Protein AF-A0AAE9A5G8-F1 (afdb_monomer_lite)

Foldseek 3Di:
DPDPPDQLLVPDPPDDDSDDPCDDPPPDHDPDPSVVVNVCVVVPDDPVPD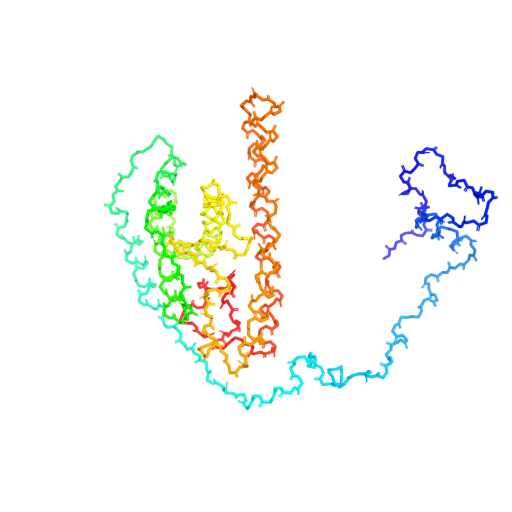DPPPPPPPQPDVCSVVVHPPVCPPDPPVDPLDFQEDECVVLVVVLLVCLVVFAPDQDDDPDLVVLLVVLCVVQAADPVLAAEAQEDEDVNVVVLVSVLLVSVSNRCSSRVVLNVDDPVVNVLVSLVCSQLVQLVSQVVNQLVVCVVPVPDDLPWIDGPSYTYDPVRYDYDCPNWAPDPPVVLVVLLVVLCVLVSPDPQDPVVCCCAVPPDPDDDDVVVVVSVVVVVVSSVVSLVVSVVSLVVLVVVVGTRHHYPCLSSCCSPNNNNPDDD

Organism: Caenorhabditis briggsae (NCBI:txid6238)

pLDDT: mean 70.97, std 14.89, range [33.16, 95.31]

Structure (mmCIF, N/CA/C/O backbone):
data_AF-A0AAE9A5G8-F1
#
_entry.id   AF-A0AAE9A5G8-F1
#
loop_
_atom_site.group_PDB
_atom_site.id
_atom_site.type_symbol
_atom_site.label_atom_id
_atom_site.label_alt_id
_atom_site.label_comp_id
_atom_site.label_asym_id
_atom_site.label_entity_id
_atom_site.label_seq_id
_atom_site.pdbx_PDB_ins_code
_atom_site.Cartn_x
_atom_site.Cartn_y
_atom_site.Cartn_z
_atom_site.occupancy
_atom_site.B_iso_or_equiv
_atom_site.auth_seq_id
_atom_site.auth_comp_id
_atom_site.auth_asym_id
_atom_site.auth_atom_id
_atom_site.pdbx_PDB_model_num
ATOM 1 N N . MET A 1 1 ? -29.739 -6.652 -29.031 1.00 33.97 1 MET A N 1
ATOM 2 C CA . MET A 1 1 ? -31.094 -6.533 -29.603 1.00 33.97 1 MET A CA 1
ATOM 3 C C . MET A 1 1 ? -31.704 -5.286 -28.997 1.00 33.97 1 MET A C 1
ATOM 5 O O . MET A 1 1 ? -31.879 -5.263 -27.792 1.00 33.97 1 MET A O 1
ATOM 9 N N . VAL A 1 2 ? -31.869 -4.226 -29.788 1.00 35.09 2 VAL A N 1
ATOM 10 C CA . VAL A 1 2 ? -32.644 -3.039 -29.394 1.00 35.09 2 VAL A CA 1
ATOM 11 C C . VAL A 1 2 ? -33.977 -3.192 -30.111 1.00 35.09 2 VAL A C 1
ATOM 13 O O . VAL A 1 2 ? -33.982 -3.403 -31.328 1.00 35.09 2 VAL A O 1
ATOM 16 N N . ASP A 1 3 ? -35.070 -3.201 -29.356 1.00 37.16 3 ASP A N 1
ATOM 17 C CA . ASP A 1 3 ? -36.415 -3.400 -29.885 1.00 37.16 3 ASP A CA 1
ATOM 18 C C . ASP A 1 3 ? -36.727 -2.379 -30.979 1.00 37.16 3 ASP A C 1
ATOM 20 O O . ASP A 1 3 ? -36.525 -1.175 -30.833 1.00 37.16 3 ASP A O 1
ATOM 24 N N . SER A 1 4 ? -37.217 -2.872 -32.114 1.00 47.31 4 SER A N 1
ATOM 25 C CA . SER A 1 4 ? -37.392 -2.095 -33.350 1.00 47.31 4 SER A CA 1
ATOM 26 C C . SER A 1 4 ? -38.569 -1.107 -33.314 1.00 47.31 4 SER A C 1
ATOM 28 O O . SER A 1 4 ? -38.918 -0.562 -34.355 1.00 47.31 4 SER A O 1
ATOM 30 N N . ASN A 1 5 ? -39.167 -0.868 -32.143 1.00 51.31 5 ASN A N 1
ATOM 31 C CA . ASN A 1 5 ? -40.391 -0.077 -31.980 1.00 51.31 5 ASN A CA 1
ATOM 32 C C . ASN A 1 5 ? -40.279 1.084 -30.976 1.00 51.31 5 ASN A C 1
ATOM 34 O O . ASN A 1 5 ? -41.292 1.702 -30.658 1.00 51.31 5 ASN A O 1
ATOM 38 N N . GLN A 1 6 ? -39.082 1.428 -30.495 1.00 57.41 6 GLN A N 1
ATOM 39 C CA . GLN A 1 6 ? -38.890 2.631 -29.678 1.00 57.41 6 GLN A CA 1
ATOM 40 C C . GLN A 1 6 ? -38.379 3.795 -30.527 1.00 57.41 6 GLN A C 1
ATOM 42 O O . GLN A 1 6 ? -37.370 3.682 -31.221 1.00 57.41 6 GLN A O 1
ATOM 47 N N . ASN A 1 7 ? -39.106 4.915 -30.485 1.00 60.00 7 ASN A N 1
ATOM 48 C CA . ASN A 1 7 ? -38.705 6.169 -31.111 1.00 60.00 7 ASN A CA 1
ATOM 49 C C . ASN A 1 7 ? -37.504 6.748 -30.338 1.00 60.00 7 ASN A C 1
ATOM 51 O O . ASN A 1 7 ? -37.720 7.271 -29.251 1.00 60.00 7 ASN A O 1
ATOM 55 N N . PRO A 1 8 ? -36.266 6.727 -30.873 1.00 57.62 8 PRO A N 1
ATOM 56 C CA . PRO A 1 8 ? -35.083 7.188 -30.146 1.00 57.62 8 PRO A CA 1
ATOM 57 C C . PRO A 1 8 ? -35.158 8.673 -29.784 1.00 57.62 8 PRO A C 1
ATOM 59 O O . PRO A 1 8 ? -34.458 9.120 -28.888 1.00 57.62 8 PRO A O 1
ATOM 62 N N . ALA A 1 9 ? -36.003 9.452 -30.471 1.00 57.09 9 ALA A N 1
ATOM 63 C CA . ALA A 1 9 ? -36.202 10.868 -30.184 1.00 57.09 9 ALA A CA 1
ATOM 64 C C . ALA A 1 9 ? -36.866 11.138 -28.818 1.00 57.09 9 ALA A C 1
ATOM 66 O O . ALA A 1 9 ? -36.885 12.291 -28.399 1.00 57.09 9 ALA A O 1
ATOM 67 N N . SER A 1 10 ? -37.380 10.113 -28.119 1.00 57.94 10 SER A N 1
ATOM 68 C CA . SER A 1 10 ? -37.927 10.250 -26.761 1.00 57.94 10 SER A CA 1
ATOM 69 C C . SER A 1 10 ? -36.882 10.625 -25.708 1.00 57.94 10 SER A C 1
ATOM 71 O O . SER A 1 10 ? -37.248 11.186 -24.683 1.00 57.94 10 SER A O 1
ATOM 73 N N . ASP A 1 11 ? -35.600 10.349 -25.962 1.00 57.81 11 ASP A N 1
ATOM 74 C CA . ASP A 1 11 ? -34.495 10.611 -25.025 1.00 57.81 11 ASP A CA 1
ATOM 75 C C . ASP A 1 11 ? -33.850 11.997 -25.245 1.00 57.81 11 ASP A C 1
ATOM 77 O O . ASP A 1 11 ? -32.705 12.243 -24.863 1.00 57.81 11 ASP A O 1
ATOM 81 N N . CYS A 1 12 ? -34.547 12.908 -25.931 1.00 59.12 12 CYS A N 1
ATOM 82 C CA . CYS A 1 12 ? -34.104 14.285 -26.136 1.00 59.12 12 CYS A CA 1
ATOM 83 C C . CYS A 1 12 ? -34.506 15.145 -24.923 1.00 59.12 12 CYS A C 1
ATOM 85 O O . CYS A 1 12 ? -35.691 15.306 -24.656 1.00 59.12 12 CYS A O 1
ATOM 87 N N . GLU A 1 13 ? -33.531 15.709 -24.201 1.00 56.31 13 GLU A N 1
ATOM 88 C CA . GLU A 1 13 ? -33.762 16.473 -22.955 1.00 56.31 13 GLU A CA 1
ATOM 89 C C . GLU A 1 13 ? -34.396 17.868 -23.157 1.00 56.31 13 GLU A C 1
ATOM 91 O O . GLU A 1 13 ? -34.795 18.508 -22.184 1.00 56.31 13 GLU A O 1
ATOM 96 N N . ASP A 1 14 ? -34.551 18.339 -24.398 1.00 55.56 14 ASP A N 1
ATOM 97 C CA . ASP A 1 14 ? -35.236 19.602 -24.691 1.00 55.56 14 ASP A CA 1
ATOM 98 C C . ASP A 1 14 ? -36.769 19.413 -24.702 1.00 55.56 14 ASP A C 1
ATOM 100 O O . ASP A 1 14 ? -37.362 19.061 -25.717 1.00 55.56 14 ASP A O 1
ATOM 104 N N . ASN A 1 15 ? -37.374 19.636 -23.528 1.00 45.56 15 ASN A N 1
ATOM 105 C CA . ASN A 1 15 ? -38.770 19.999 -23.227 1.00 45.56 15 ASN A CA 1
ATOM 106 C C . ASN A 1 15 ? -39.872 19.611 -24.238 1.00 45.56 15 ASN A C 1
ATOM 108 O O . ASN A 1 15 ? -40.094 20.332 -25.202 1.00 45.56 15 ASN A O 1
ATOM 112 N N . ASN A 1 16 ? -40.669 18.591 -23.886 1.00 46.25 16 ASN A N 1
ATOM 113 C CA . ASN A 1 16 ? -42.116 18.413 -24.145 1.00 46.25 16 ASN A CA 1
ATOM 114 C C . ASN A 1 16 ? -42.722 18.626 -25.549 1.00 46.25 16 ASN A C 1
ATOM 116 O O . ASN A 1 16 ? -43.922 18.417 -25.700 1.00 46.25 16 ASN A O 1
ATOM 120 N N . ASP A 1 17 ? -41.930 18.908 -26.574 1.00 45.50 17 ASP A N 1
ATOM 121 C CA . ASP A 1 17 ? -42.340 18.884 -27.970 1.00 45.50 17 ASP A CA 1
ATOM 122 C C . ASP A 1 17 ? -41.471 17.858 -28.694 1.00 45.50 17 ASP A C 1
ATOM 124 O O . ASP A 1 17 ? -40.248 17.959 -28.749 1.00 45.50 17 ASP A O 1
ATOM 128 N N . THR A 1 18 ? -42.097 16.846 -29.292 1.00 47.72 18 THR A N 1
ATOM 129 C CA . THR A 1 18 ? -41.451 15.773 -30.075 1.00 47.72 18 THR A CA 1
ATOM 130 C C . THR A 1 18 ? -40.778 16.257 -31.375 1.00 47.72 18 THR A C 1
ATOM 132 O O . THR A 1 18 ? -40.639 15.502 -32.338 1.00 47.72 18 THR A O 1
ATOM 135 N N . SER A 1 19 ? -40.357 17.519 -31.440 1.00 52.59 19 SER A N 1
ATOM 136 C CA . SER A 1 19 ? -39.776 18.169 -32.608 1.00 52.59 19 SER A CA 1
ATOM 137 C C . SER A 1 19 ? -38.629 19.105 -32.209 1.00 52.59 19 SER A C 1
ATOM 139 O O . SER A 1 19 ? -38.865 20.243 -31.814 1.00 52.59 19 SER A O 1
ATOM 141 N N . CYS A 1 20 ? -37.375 18.661 -32.405 1.00 55.34 20 CYS A N 1
ATOM 142 C CA . CYS A 1 20 ? -36.241 19.587 -32.581 1.00 55.34 20 CYS A CA 1
ATOM 143 C C . CYS A 1 20 ? -36.651 20.556 -33.709 1.00 55.34 20 CYS A C 1
ATOM 145 O O . CYS A 1 20 ? -37.045 20.050 -34.768 1.00 55.34 20 CYS A O 1
ATOM 147 N N . PRO A 1 21 ? -36.614 21.893 -33.526 1.00 53.75 21 PRO A N 1
ATOM 148 C CA . PRO A 1 21 ? -37.043 22.841 -34.550 1.00 53.75 21 PRO A CA 1
ATOM 149 C C . PRO A 1 21 ? -36.319 22.516 -35.853 1.00 53.75 21 PRO A C 1
ATOM 151 O O . PRO A 1 21 ? -35.087 22.486 -35.920 1.00 53.75 21 PRO A O 1
ATOM 154 N N . HIS A 1 22 ? -37.118 22.142 -36.849 1.00 52.16 22 HIS A N 1
ATOM 155 C CA . HIS A 1 22 ? -36.653 21.324 -37.962 1.00 52.16 22 HIS A CA 1
ATOM 156 C C . HIS A 1 22 ? -35.721 22.064 -38.927 1.00 52.16 22 HIS A C 1
ATOM 158 O O . HIS A 1 22 ? -35.029 21.408 -39.700 1.00 52.16 22 HIS A O 1
ATOM 164 N N . GLU A 1 23 ? -35.628 23.385 -38.804 1.00 46.81 23 GLU A N 1
ATOM 165 C CA . GLU A 1 23 ? -34.717 24.266 -39.522 1.00 46.81 23 GLU A CA 1
ATOM 166 C C . GLU A 1 23 ? -34.431 25.479 -38.627 1.00 46.81 23 GLU A C 1
ATOM 168 O O . GLU A 1 23 ? -35.332 26.251 -38.303 1.00 46.81 23 GLU A O 1
ATOM 173 N N . LYS A 1 24 ? -33.170 25.680 -38.227 1.00 46.88 24 LYS A N 1
ATOM 174 C CA . LYS A 1 24 ? -32.709 27.054 -38.000 1.00 46.88 24 LYS A CA 1
ATOM 175 C C . LYS A 1 24 ? -32.533 27.670 -39.384 1.00 46.88 24 LYS A C 1
ATOM 177 O O . LYS A 1 24 ? -32.003 27.006 -40.273 1.00 46.88 24 LYS A O 1
ATOM 182 N N . SER A 1 25 ? -32.963 28.916 -39.545 1.00 45.12 25 SER A N 1
ATOM 183 C CA . SER A 1 25 ? -32.994 29.724 -40.775 1.00 45.12 25 SER A CA 1
ATOM 184 C C . SER A 1 25 ? -31.620 30.021 -41.410 1.00 45.12 25 SER A C 1
ATOM 186 O O . SER A 1 25 ? -31.464 31.025 -42.090 1.00 45.12 25 SER A O 1
ATOM 188 N N . ASP A 1 26 ? -30.627 29.159 -41.191 1.00 45.06 26 ASP A N 1
ATOM 189 C CA . ASP A 1 26 ? -29.239 29.331 -41.625 1.00 45.06 26 ASP A CA 1
ATOM 190 C C . ASP A 1 26 ? -28.568 27.995 -42.025 1.00 45.06 26 ASP A C 1
ATOM 192 O O . ASP A 1 26 ? -27.364 27.805 -41.890 1.00 45.06 26 ASP A O 1
ATOM 196 N N . GLY A 1 27 ? -29.352 26.992 -42.449 1.00 48.84 27 GLY A N 1
ATOM 197 C CA . GLY A 1 27 ? -28.826 25.747 -43.039 1.00 48.84 27 GLY A CA 1
ATOM 198 C C . GLY A 1 27 ? -28.009 24.829 -42.111 1.00 48.84 27 GLY A C 1
ATOM 199 O O . GLY A 1 27 ? -27.442 23.836 -42.570 1.00 48.84 27 GLY A O 1
ATOM 200 N N . SER A 1 28 ? -27.945 25.104 -40.805 1.00 49.38 28 SER A N 1
ATOM 201 C CA . SER A 1 28 ? -27.179 24.298 -39.847 1.00 49.38 28 SER A CA 1
ATOM 202 C C . SER A 1 28 ? -27.992 23.113 -39.296 1.00 49.38 28 SER A C 1
ATOM 204 O O . SER A 1 28 ? -29.103 23.256 -38.788 1.00 49.38 28 SER A O 1
ATOM 206 N N . SER A 1 29 ? -27.441 21.897 -39.403 1.00 53.34 29 SER A N 1
ATOM 207 C CA . SER A 1 29 ? -28.113 20.652 -38.994 1.00 53.34 29 SER A CA 1
ATOM 208 C C . SER A 1 29 ? -28.296 20.540 -37.469 1.00 53.34 29 SER A C 1
ATOM 210 O O . SER A 1 29 ? -27.335 20.773 -36.733 1.00 53.34 29 SER A O 1
ATOM 212 N N . CYS A 1 30 ? -29.465 20.077 -36.991 1.00 59.44 30 CYS A N 1
ATOM 213 C CA . CYS A 1 30 ? -29.708 19.740 -35.572 1.00 59.44 30 CYS A CA 1
ATOM 214 C C . CYS A 1 30 ? -28.597 18.783 -35.048 1.00 59.44 30 CYS A C 1
ATOM 216 O O . CYS A 1 30 ? -28.259 17.765 -35.674 1.00 59.44 30 CYS A O 1
ATOM 218 N N . LEU A 1 31 ? -27.977 19.147 -33.915 1.00 60.94 31 LEU A N 1
ATOM 219 C CA . LEU A 1 31 ? -26.845 18.436 -33.287 1.00 60.94 31 LEU A CA 1
ATOM 220 C C . LEU A 1 31 ? -27.288 17.305 -32.342 1.00 60.94 31 LEU A C 1
ATOM 222 O O . LEU A 1 31 ? -26.450 16.538 -31.864 1.00 60.94 31 LEU A O 1
ATOM 226 N N . CYS A 1 32 ? -28.594 17.168 -32.095 1.00 75.31 32 CYS A N 1
ATOM 227 C CA . CYS A 1 32 ? -29.143 16.123 -31.240 1.00 75.31 32 CYS A CA 1
ATOM 228 C C . CYS A 1 32 ? -28.939 14.737 -31.876 1.00 75.31 32 CYS A C 1
ATOM 230 O O . CYS A 1 32 ? -29.484 14.427 -32.941 1.00 75.31 32 CYS A O 1
ATOM 232 N N . ARG A 1 33 ? -28.130 13.896 -31.217 1.00 73.06 33 ARG A N 1
ATOM 233 C CA . ARG A 1 33 ? -27.806 12.533 -31.671 1.00 73.06 33 ARG A CA 1
ATOM 234 C C . ARG A 1 33 ? -29.054 11.636 -31.761 1.00 73.06 33 ARG A C 1
ATOM 236 O O . ARG A 1 33 ? -29.209 11.016 -32.815 1.00 73.06 33 ARG A O 1
ATOM 243 N N . PRO A 1 34 ? -29.956 11.601 -30.757 1.00 76.81 34 PRO A N 1
ATOM 244 C CA . PRO A 1 34 ? -31.221 10.871 -30.863 1.00 76.81 34 PRO A CA 1
ATOM 245 C C . PRO A 1 34 ? -32.081 11.268 -32.075 1.00 76.81 34 PRO A C 1
ATOM 247 O O . PRO A 1 34 ? -32.464 10.412 -32.875 1.00 76.81 34 PRO A O 1
ATOM 250 N N . CYS A 1 35 ? -32.307 12.569 -32.293 1.00 73.06 35 CYS A N 1
ATOM 251 C CA . CYS A 1 35 ? -33.103 13.068 -33.423 1.00 73.06 35 CYS A CA 1
ATOM 252 C C . CYS A 1 35 ? -32.454 12.763 -34.782 1.00 73.06 35 CYS A C 1
ATOM 254 O O . CYS A 1 35 ? -33.135 12.405 -35.747 1.00 73.06 35 CYS A O 1
ATOM 256 N N . ARG A 1 36 ? -31.121 12.866 -34.867 1.00 74.94 36 ARG A N 1
ATOM 257 C CA . ARG A 1 36 ? -30.365 12.512 -36.076 1.00 74.94 36 ARG A CA 1
ATOM 258 C C . ARG A 1 36 ? -30.484 11.024 -36.395 1.00 74.94 36 ARG A C 1
ATOM 260 O O . ARG A 1 36 ? -30.722 10.677 -37.549 1.00 74.94 36 ARG A O 1
ATOM 267 N N . LEU A 1 37 ? -30.358 10.164 -35.384 1.00 78.25 37 LEU A N 1
ATOM 268 C CA . LEU A 1 37 ? -30.514 8.721 -35.540 1.00 78.25 37 LEU A CA 1
ATOM 269 C C . LEU A 1 37 ? -31.927 8.364 -36.018 1.00 78.25 37 LEU A C 1
ATOM 271 O O . LEU A 1 37 ? -32.069 7.591 -36.965 1.00 78.25 37 LEU A O 1
ATOM 275 N N . TRP A 1 38 ? -32.962 8.974 -35.433 1.00 76.62 38 TRP A N 1
ATOM 276 C CA . TRP A 1 38 ? -34.340 8.766 -35.881 1.00 76.62 38 TRP A CA 1
ATOM 277 C C . TRP A 1 38 ? -34.551 9.193 -37.339 1.00 76.62 38 TRP A C 1
ATOM 279 O O . TRP A 1 38 ? -35.159 8.456 -38.115 1.00 76.62 38 TRP A O 1
ATOM 289 N N . LYS A 1 39 ? -33.976 10.328 -37.763 1.00 75.69 39 LYS A N 1
ATOM 290 C CA . LYS A 1 39 ? -34.004 10.754 -39.171 1.00 75.69 39 LYS A CA 1
ATOM 291 C C . LYS A 1 39 ? -33.341 9.714 -40.082 1.00 75.69 39 LYS A C 1
ATOM 293 O O . LYS A 1 39 ? -33.939 9.336 -41.083 1.00 75.69 39 LYS A O 1
ATOM 298 N N . CYS A 1 40 ? -32.159 9.203 -39.732 1.00 79.38 40 CYS A N 1
ATOM 299 C CA . CYS A 1 40 ? -31.488 8.147 -40.500 1.00 79.38 40 CYS A CA 1
ATOM 300 C C . CYS A 1 40 ? -32.376 6.902 -40.673 1.00 79.38 40 CYS A C 1
ATOM 302 O O . CYS A 1 40 ? -32.494 6.387 -41.785 1.00 79.38 40 CYS A O 1
ATOM 304 N N . LEU A 1 41 ? -33.054 6.466 -39.607 1.00 80.69 41 LEU A N 1
ATOM 305 C CA . LEU A 1 41 ? -34.000 5.347 -39.662 1.00 80.69 41 LEU A CA 1
ATOM 306 C C . LEU A 1 41 ? -35.219 5.665 -40.548 1.00 80.69 41 LEU A C 1
ATOM 308 O O . LEU A 1 41 ? -35.596 4.839 -41.376 1.00 80.69 41 LEU A O 1
ATOM 312 N N . LYS A 1 42 ? -35.796 6.874 -40.445 1.00 78.44 42 LYS A N 1
ATOM 313 C CA . LYS A 1 42 ? -36.937 7.320 -41.273 1.00 78.44 42 LYS A CA 1
ATOM 314 C C . LYS A 1 42 ? -36.599 7.372 -42.766 1.00 78.44 42 LYS A C 1
ATOM 316 O O . LYS A 1 42 ? -37.445 7.063 -43.596 1.00 78.44 42 LYS A O 1
ATOM 321 N N . PHE A 1 43 ? -35.359 7.717 -43.108 1.00 81.19 43 PHE A N 1
ATOM 322 C CA . PHE A 1 43 ? -34.839 7.674 -44.480 1.00 81.19 43 PHE A CA 1
ATOM 323 C C . PHE A 1 43 ? -34.434 6.257 -44.938 1.00 81.19 43 PHE A C 1
ATOM 325 O O . PHE A 1 43 ? -33.820 6.099 -45.991 1.00 81.19 43 PHE A O 1
ATOM 332 N N . GLY A 1 44 ? -34.778 5.216 -44.172 1.00 82.00 44 GLY A N 1
ATOM 333 C CA . GLY A 1 44 ? -34.609 3.818 -44.568 1.00 82.00 44 GLY A CA 1
ATOM 334 C C . GLY A 1 44 ? -33.216 3.241 -44.314 1.00 82.00 44 GLY A C 1
ATOM 335 O O . GLY A 1 44 ? -32.910 2.150 -44.803 1.00 82.00 44 GLY A O 1
ATOM 336 N N . MET A 1 45 ? -32.357 3.928 -43.550 1.00 82.25 45 MET A N 1
ATOM 337 C CA . MET A 1 45 ? -31.087 3.340 -43.120 1.00 82.25 45 MET A CA 1
ATOM 338 C C . MET A 1 45 ? -31.352 2.205 -42.132 1.00 82.25 45 MET A C 1
ATOM 340 O O . MET A 1 45 ? -32.167 2.321 -41.221 1.00 82.25 45 MET A O 1
ATOM 344 N N . THR A 1 46 ? -30.633 1.098 -42.291 1.00 81.00 46 THR A N 1
ATOM 345 C CA . THR A 1 46 ? -30.747 -0.068 -41.414 1.00 81.00 46 THR A CA 1
ATOM 346 C C . THR A 1 46 ? -29.372 -0.518 -40.954 1.00 81.00 46 THR A C 1
ATOM 348 O O . THR A 1 46 ? -28.427 -0.581 -41.742 1.00 81.00 46 THR A O 1
ATOM 351 N N . THR A 1 47 ? -29.269 -0.893 -39.681 1.00 76.81 47 THR A N 1
ATOM 352 C CA . THR A 1 47 ? -28.045 -1.450 -39.092 1.00 76.81 47 THR A CA 1
ATOM 353 C C . THR A 1 47 ? -27.706 -2.833 -39.651 1.00 76.81 47 THR A C 1
ATOM 355 O O . THR A 1 47 ? -26.557 -3.252 -39.585 1.00 76.81 47 THR A O 1
ATOM 358 N N . ARG A 1 48 ? -28.665 -3.526 -40.289 1.00 77.44 48 ARG A N 1
ATOM 359 C CA . ARG A 1 48 ? -28.450 -4.847 -40.914 1.00 77.44 48 ARG A CA 1
ATOM 360 C C . ARG A 1 48 ? -27.435 -4.825 -42.060 1.00 77.44 48 ARG A C 1
ATOM 362 O O . ARG A 1 48 ? -26.899 -5.868 -42.410 1.00 77.44 48 ARG A O 1
ATOM 369 N N . LYS A 1 49 ? -27.198 -3.656 -42.662 1.00 74.25 49 LYS A N 1
ATOM 370 C CA . LYS A 1 49 ? -26.242 -3.466 -43.765 1.00 74.25 49 LYS A CA 1
ATOM 371 C C . LYS A 1 49 ? -24.910 -2.871 -43.302 1.00 74.25 49 LYS A C 1
ATOM 373 O O . LYS A 1 49 ? -24.068 -2.564 -44.142 1.00 74.25 49 LYS A O 1
ATOM 378 N N . PHE A 1 50 ? -24.716 -2.681 -41.996 1.00 77.88 50 PHE A N 1
ATOM 379 C CA . PHE A 1 50 ? -23.453 -2.171 -41.478 1.00 77.88 50 PHE A CA 1
ATOM 380 C C . PHE A 1 50 ? -22.382 -3.244 -41.630 1.00 77.88 50 PHE A C 1
ATOM 382 O O . PHE A 1 50 ? -22.546 -4.388 -41.210 1.00 77.88 50 PHE A O 1
ATOM 389 N N . GLN A 1 51 ? -21.292 -2.871 -42.284 1.00 73.75 51 GLN A N 1
ATOM 390 C CA . GLN A 1 51 ? -20.139 -3.733 -42.466 1.00 73.75 51 GLN A CA 1
ATOM 391 C C . GLN A 1 51 ? -19.176 -3.447 -41.320 1.00 73.75 51 GLN A C 1
ATOM 393 O O . GLN A 1 51 ? -18.674 -2.333 -41.191 1.00 73.75 51 GLN A O 1
ATOM 398 N N . TYR A 1 52 ? -18.944 -4.444 -40.474 1.00 67.19 52 TYR A N 1
ATOM 399 C CA . TYR A 1 52 ? -18.011 -4.352 -39.356 1.00 67.19 52 TYR A CA 1
ATOM 400 C C . TYR A 1 52 ? -16.651 -4.923 -39.778 1.00 67.19 52 TYR A C 1
ATOM 402 O O . TYR A 1 52 ? -16.600 -5.898 -40.525 1.00 67.19 52 TYR A O 1
ATOM 410 N N . GLY A 1 53 ? -15.552 -4.318 -39.318 1.00 61.50 53 GLY A N 1
ATOM 411 C CA . GLY A 1 53 ? -14.200 -4.862 -39.511 1.00 61.50 53 GLY A CA 1
ATOM 412 C C . GLY A 1 53 ? -13.600 -4.714 -40.916 1.00 61.50 53 GLY A C 1
ATOM 413 O O . GLY A 1 53 ? -12.700 -5.474 -41.255 1.00 61.50 53 GLY A O 1
ATOM 414 N N . ARG A 1 54 ? -14.072 -3.764 -41.740 1.00 62.44 54 ARG A N 1
ATOM 415 C CA . ARG A 1 54 ? -13.493 -3.516 -43.078 1.00 62.44 54 ARG A CA 1
ATOM 416 C C . ARG A 1 54 ? -12.189 -2.715 -43.076 1.00 62.44 54 ARG A C 1
ATOM 418 O O . ARG A 1 54 ? -11.444 -2.816 -44.042 1.00 62.44 54 ARG A O 1
ATOM 425 N N . ASP A 1 55 ? -11.865 -2.046 -41.972 1.00 54.94 55 ASP A N 1
ATOM 426 C CA . ASP A 1 55 ? -10.584 -1.359 -41.788 1.00 54.94 55 ASP A CA 1
ATOM 427 C C . ASP A 1 55 ? -9.622 -2.210 -40.946 1.00 54.94 55 ASP A C 1
ATOM 429 O O . ASP A 1 55 ? -9.141 -1.790 -39.897 1.00 54.94 55 ASP A O 1
ATOM 433 N N . GLN A 1 56 ? -9.304 -3.422 -41.407 1.00 58.59 56 GLN A N 1
ATOM 434 C CA . GLN A 1 56 ? -7.963 -3.963 -41.157 1.00 58.59 56 GLN A CA 1
ATOM 435 C C . GLN A 1 56 ? -7.044 -3.401 -42.240 1.00 58.59 56 GLN A C 1
ATOM 437 O O . GLN A 1 56 ? -6.578 -4.105 -43.134 1.00 58.59 56 GLN A O 1
ATOM 442 N N . LEU A 1 57 ? -6.843 -2.083 -42.195 1.00 52.16 57 LEU A N 1
ATOM 443 C CA . LEU A 1 57 ? -5.772 -1.460 -42.950 1.00 52.16 57 LEU A CA 1
ATOM 444 C C . LEU A 1 57 ? -4.473 -2.078 -42.429 1.00 52.16 57 LEU A C 1
ATOM 446 O O . LEU A 1 57 ? -4.247 -2.115 -41.219 1.00 52.16 57 LEU A O 1
ATOM 450 N N . ILE A 1 58 ? -3.697 -2.626 -43.366 1.00 56.62 58 ILE A N 1
ATOM 451 C CA . ILE A 1 58 ? -2.304 -3.080 -43.254 1.00 56.62 58 ILE A CA 1
ATOM 452 C C . ILE A 1 58 ? -1.633 -2.447 -42.027 1.00 56.62 58 ILE A C 1
ATOM 454 O O . ILE A 1 58 ? -1.711 -1.223 -41.920 1.00 56.62 58 ILE A O 1
ATOM 458 N N . PRO A 1 59 ? -0.967 -3.212 -41.138 1.00 47.62 59 PRO A N 1
ATOM 459 C CA . PRO A 1 59 ? -0.302 -2.658 -39.960 1.00 47.62 59 PRO A CA 1
ATOM 460 C C . PRO A 1 59 ? 0.533 -1.428 -40.344 1.00 47.62 59 PRO A C 1
ATOM 462 O O . PRO A 1 59 ? 1.589 -1.551 -40.958 1.00 47.62 59 PRO A O 1
ATOM 465 N N . THR A 1 60 ? 0.036 -0.228 -40.032 1.00 55.94 60 THR A N 1
ATOM 466 C CA . THR A 1 60 ? 0.614 1.057 -40.477 1.00 55.94 60 THR A CA 1
ATOM 467 C C . THR A 1 60 ? 1.876 1.420 -39.712 1.00 55.94 60 THR A C 1
ATOM 469 O O . THR A 1 60 ? 2.541 2.408 -40.014 1.00 55.94 60 THR A O 1
ATOM 472 N N . SER A 1 61 ? 2.218 0.613 -38.714 1.00 59.00 61 SER A N 1
ATOM 473 C CA . SER A 1 61 ? 3.392 0.786 -37.895 1.00 59.00 61 SER A CA 1
ATOM 474 C C . SER A 1 61 ? 3.925 -0.592 -37.482 1.00 59.00 61 SER A C 1
ATOM 476 O O . SER A 1 61 ? 3.142 -1.500 -37.171 1.00 59.00 61 SER A O 1
ATOM 478 N N . PRO A 1 62 ? 5.254 -0.775 -37.429 1.00 61.69 62 PRO A N 1
ATOM 479 C CA . PRO A 1 62 ? 5.835 -2.031 -36.968 1.00 61.69 62 PRO A CA 1
ATOM 480 C C . PRO A 1 62 ? 5.435 -2.482 -35.529 1.00 61.69 62 PRO A C 1
ATOM 482 O O . PRO A 1 62 ? 5.387 -3.692 -35.308 1.00 61.69 62 PRO A O 1
ATOM 485 N N . PRO A 1 63 ? 4.999 -1.605 -34.593 1.00 57.91 63 PRO A N 1
ATOM 486 C CA . PRO A 1 63 ? 4.322 -1.992 -33.342 1.00 57.91 63 PRO A CA 1
ATOM 487 C C . PRO A 1 63 ? 3.071 -2.859 -33.547 1.00 57.91 63 PRO A C 1
ATOM 489 O O . PRO A 1 63 ? 2.862 -3.870 -32.875 1.00 57.91 63 PRO A O 1
ATOM 492 N N . SER A 1 64 ? 2.250 -2.483 -34.529 1.00 56.94 64 SER A N 1
ATOM 493 C CA . SER A 1 64 ? 0.998 -3.167 -34.862 1.00 56.94 64 SER A CA 1
ATOM 494 C C . SER A 1 64 ? 1.256 -4.540 -35.493 1.00 56.94 64 SER A C 1
ATOM 496 O O . SER A 1 64 ? 0.462 -5.458 -35.318 1.00 56.94 64 SER A O 1
ATOM 498 N N . TYR A 1 65 ? 2.389 -4.690 -36.191 1.00 58.09 65 TYR A N 1
ATOM 499 C CA . TYR A 1 65 ? 2.819 -5.944 -36.815 1.00 58.09 65 TYR A CA 1
ATOM 500 C C . TYR A 1 65 ? 3.357 -6.951 -35.788 1.00 58.09 65 TYR A C 1
ATOM 502 O O . TYR A 1 65 ? 3.091 -8.145 -35.880 1.00 58.09 65 TYR A O 1
ATOM 510 N N . LEU A 1 66 ? 4.098 -6.468 -34.787 1.00 62.09 66 LEU A N 1
ATOM 511 C CA . LEU A 1 66 ? 4.701 -7.304 -33.746 1.00 62.09 66 LEU A CA 1
ATOM 512 C C . LEU A 1 66 ? 3.775 -7.550 -32.544 1.00 62.09 66 LEU A C 1
ATOM 514 O O . LEU A 1 66 ? 4.169 -8.245 -31.609 1.00 62.09 66 LEU A O 1
ATOM 518 N N . GLY A 1 67 ? 2.578 -6.946 -32.522 1.00 58.06 67 GLY A N 1
ATOM 519 C CA . GLY A 1 67 ? 1.700 -6.950 -31.346 1.00 58.06 67 GLY A CA 1
ATOM 520 C C . GLY A 1 67 ? 2.352 -6.313 -30.111 1.00 58.06 67 GLY A C 1
ATOM 521 O O . GLY A 1 67 ? 1.927 -6.553 -28.981 1.00 58.06 67 GLY A O 1
ATOM 522 N N . ARG A 1 68 ? 3.411 -5.520 -30.314 1.00 59.62 68 ARG A N 1
ATOM 523 C CA . ARG A 1 68 ? 4.170 -4.852 -29.260 1.00 59.62 68 ARG A CA 1
ATOM 524 C C . ARG A 1 68 ? 3.887 -3.359 -29.328 1.00 59.62 68 ARG A C 1
ATOM 526 O O . ARG A 1 68 ? 4.041 -2.781 -30.395 1.00 59.62 68 ARG A O 1
ATOM 533 N N . PRO A 1 69 ? 3.529 -2.707 -28.213 1.00 61.06 69 PRO A N 1
ATOM 534 C CA . PRO A 1 69 ? 3.439 -1.257 -28.165 1.00 61.06 69 PRO A CA 1
ATOM 535 C C . PRO A 1 69 ? 4.718 -0.591 -28.684 1.00 61.06 69 PRO A C 1
ATOM 537 O O . PRO A 1 69 ? 5.815 -1.108 -28.478 1.00 61.06 69 PRO A O 1
ATOM 540 N N . GLU A 1 70 ? 4.588 0.580 -29.307 1.00 59.62 70 GLU A N 1
ATOM 541 C CA . GLU A 1 70 ? 5.704 1.283 -29.959 1.00 59.62 70 GLU A CA 1
ATOM 542 C C . GLU A 1 70 ? 6.899 1.526 -29.034 1.00 59.62 70 GLU A C 1
ATOM 544 O O . GLU A 1 70 ? 8.051 1.399 -29.437 1.00 59.62 70 GLU A O 1
ATOM 549 N N . PHE A 1 71 ? 6.629 1.739 -27.750 1.00 61.44 71 PHE A N 1
ATOM 550 C CA . PHE A 1 71 ? 7.650 1.922 -26.724 1.00 61.44 71 PHE A CA 1
ATOM 551 C C . PHE A 1 71 ? 8.417 0.637 -26.329 1.00 61.44 71 PHE A C 1
ATOM 553 O O . PHE A 1 71 ? 9.392 0.733 -25.595 1.00 61.44 71 PHE A O 1
ATOM 560 N N . LEU A 1 72 ? 8.016 -0.557 -26.792 1.00 58.41 72 LEU A N 1
ATOM 561 C CA . LEU A 1 72 ? 8.697 -1.850 -26.554 1.00 58.41 72 LEU A CA 1
ATOM 562 C C . LEU A 1 72 ? 9.394 -2.414 -27.805 1.00 58.41 72 LEU A C 1
ATOM 564 O O . LEU A 1 72 ? 9.936 -3.520 -27.771 1.00 58.41 72 LEU A O 1
ATOM 568 N N . MET A 1 73 ? 9.382 -1.663 -28.905 1.00 57.91 73 MET A N 1
ATOM 569 C CA . MET A 1 73 ? 9.927 -2.064 -30.204 1.00 57.91 73 MET A CA 1
ATOM 570 C C . MET A 1 73 ? 11.446 -2.234 -30.224 1.00 57.91 73 MET A C 1
ATOM 572 O O . MET A 1 73 ? 11.959 -3.143 -30.865 1.00 57.91 73 MET A O 1
ATOM 576 N N . PHE A 1 74 ? 12.160 -1.352 -29.521 1.00 55.59 74 PHE A N 1
ATOM 577 C CA . PHE A 1 74 ? 13.629 -1.301 -29.501 1.00 55.59 74 PHE A CA 1
ATOM 578 C C . PHE A 1 74 ? 14.225 -1.879 -28.216 1.00 55.59 74 PHE A C 1
ATOM 580 O O . PHE A 1 74 ? 15.435 -1.848 -28.004 1.00 55.59 74 PHE A O 1
ATOM 587 N N . CYS A 1 75 ? 13.370 -2.410 -27.344 1.00 54.31 75 CYS A N 1
ATOM 588 C CA . CYS A 1 75 ? 13.796 -3.203 -26.212 1.00 54.31 75 CYS A CA 1
ATOM 589 C C . CYS A 1 75 ? 13.862 -4.659 -26.673 1.00 54.31 75 CYS A C 1
ATOM 591 O O . CYS A 1 75 ? 12.844 -5.353 -26.722 1.00 54.31 75 CYS A O 1
ATOM 593 N N . ASP A 1 76 ? 15.077 -5.123 -26.947 1.00 56.75 76 ASP A N 1
ATOM 594 C CA . ASP A 1 76 ? 15.406 -6.546 -26.941 1.00 56.75 76 ASP A CA 1
ATOM 595 C C . ASP A 1 76 ? 16.115 -6.870 -25.615 1.00 56.75 76 ASP A C 1
ATOM 597 O O . ASP A 1 76 ? 17.334 -7.077 -25.582 1.00 56.75 76 ASP A O 1
ATOM 601 N N . PRO A 1 77 ? 15.410 -6.811 -24.460 1.00 54.03 77 PRO A N 1
ATOM 602 C CA . PRO A 1 77 ? 15.977 -7.382 -23.264 1.00 54.03 77 PRO A CA 1
ATOM 603 C C . PRO A 1 77 ? 16.056 -8.862 -23.595 1.00 54.03 77 PRO A C 1
ATOM 605 O O . PRO A 1 77 ? 15.013 -9.498 -23.718 1.00 54.03 77 PRO A O 1
ATOM 608 N N . ARG A 1 78 ? 17.264 -9.416 -23.758 1.00 55.12 78 ARG A N 1
ATOM 609 C CA . ARG A 1 78 ? 17.451 -10.863 -23.602 1.00 55.12 78 ARG A CA 1
ATOM 610 C C . ARG A 1 78 ? 16.724 -11.199 -22.305 1.00 55.12 78 ARG A C 1
ATOM 612 O O . ARG A 1 78 ? 17.184 -10.716 -21.268 1.00 55.12 78 ARG A O 1
ATOM 619 N N . PRO A 1 79 ? 15.543 -11.843 -22.351 1.00 55.25 79 PRO A N 1
ATOM 620 C CA . PRO A 1 79 ? 14.657 -11.809 -21.211 1.00 55.25 79 PRO A CA 1
ATOM 621 C C . PRO A 1 79 ? 15.350 -12.600 -20.121 1.00 55.25 79 PRO A C 1
ATOM 623 O O . PRO A 1 79 ? 15.471 -13.819 -20.197 1.00 55.25 79 PRO A O 1
ATOM 626 N N . SER A 1 80 ? 15.883 -11.886 -19.133 1.00 60.88 80 SER A N 1
ATOM 627 C CA . SER A 1 80 ? 16.401 -12.535 -17.953 1.00 60.88 80 SER A CA 1
ATOM 628 C C . SER A 1 80 ? 15.196 -13.151 -17.262 1.00 60.88 80 SER A C 1
ATOM 630 O O . SER A 1 80 ? 14.248 -12.446 -16.907 1.00 60.88 80 SER A O 1
ATOM 632 N N . ASN A 1 81 ? 15.210 -14.469 -17.097 1.00 63.19 81 ASN A N 1
ATOM 633 C CA . ASN A 1 81 ? 14.228 -15.165 -16.268 1.00 63.19 81 ASN A CA 1
ATOM 634 C C . ASN A 1 81 ? 14.514 -14.950 -14.769 1.00 63.19 81 ASN A C 1
ATOM 636 O O . ASN A 1 81 ? 13.872 -15.568 -13.926 1.00 63.19 81 ASN A O 1
ATOM 640 N N . LEU A 1 82 ? 15.490 -14.098 -14.424 1.00 69.62 82 LEU A N 1
ATOM 641 C CA . LEU A 1 82 ? 15.801 -13.749 -13.046 1.00 69.62 82 LEU A CA 1
ATOM 642 C C . LEU A 1 82 ? 14.681 -12.871 -12.484 1.00 69.62 82 LEU A C 1
ATOM 644 O O . LEU A 1 82 ? 14.528 -11.704 -12.838 1.00 69.62 82 LEU A O 1
ATOM 648 N N . ILE A 1 83 ? 13.894 -13.471 -11.599 1.00 79.69 83 ILE A N 1
ATOM 649 C CA . ILE A 1 83 ? 12.887 -12.794 -10.792 1.00 79.69 83 ILE A CA 1
ATOM 650 C C . ILE A 1 83 ? 13.559 -12.362 -9.489 1.00 79.69 83 ILE A C 1
ATOM 652 O O . ILE A 1 83 ? 14.193 -13.170 -8.805 1.00 79.69 83 ILE A O 1
ATOM 656 N N . THR A 1 84 ? 13.392 -11.099 -9.104 1.00 85.88 84 THR A N 1
ATOM 657 C CA . THR A 1 84 ? 13.795 -10.660 -7.768 1.00 85.88 84 THR A CA 1
ATOM 658 C C . THR A 1 84 ? 12.815 -11.223 -6.754 1.00 85.88 84 THR A C 1
ATOM 660 O O . THR A 1 84 ? 11.666 -10.793 -6.679 1.00 85.88 84 THR A O 1
ATOM 663 N N . PHE A 1 85 ? 13.270 -12.175 -5.948 1.00 88.88 85 PHE A N 1
ATOM 664 C CA . PHE A 1 85 ? 12.433 -12.789 -4.926 1.00 88.88 85 PHE A CA 1
ATOM 665 C C . PHE A 1 85 ? 12.537 -12.041 -3.590 1.00 88.88 85 PHE A C 1
ATOM 667 O O . PHE A 1 85 ? 13.635 -11.818 -3.066 1.00 88.88 85 PHE A O 1
ATOM 674 N N . ILE A 1 86 ? 11.391 -11.638 -3.039 1.00 90.38 86 ILE A N 1
ATOM 675 C CA . ILE A 1 86 ? 11.252 -11.011 -1.724 1.00 90.38 86 ILE A CA 1
ATOM 676 C C . ILE A 1 86 ? 10.621 -12.019 -0.773 1.00 90.38 86 ILE A C 1
ATOM 678 O O . ILE A 1 86 ? 9.440 -12.356 -0.868 1.00 90.38 86 ILE A O 1
ATOM 682 N N . ASP A 1 87 ? 11.419 -12.476 0.184 1.00 92.31 87 ASP A N 1
ATOM 683 C CA . ASP A 1 87 ? 10.919 -13.330 1.243 1.00 92.31 87 ASP A CA 1
ATOM 684 C C . ASP A 1 87 ? 10.300 -12.498 2.376 1.00 92.31 87 ASP A C 1
ATOM 686 O O . ASP A 1 87 ? 10.984 -11.727 3.046 1.00 92.31 87 ASP A O 1
ATOM 690 N N . VAL A 1 88 ? 8.997 -12.681 2.594 1.00 94.12 88 VAL A N 1
ATOM 691 C CA . VAL A 1 88 ? 8.219 -12.071 3.680 1.00 94.12 88 VAL A CA 1
ATOM 692 C C . VAL A 1 88 ? 7.868 -13.073 4.788 1.00 94.12 88 VAL A C 1
ATOM 694 O O . VAL A 1 88 ? 7.051 -12.770 5.652 1.00 94.12 88 VAL A O 1
ATOM 697 N N . HIS A 1 89 ? 8.474 -14.265 4.817 1.00 94.50 89 HIS A N 1
ATOM 698 C CA . HIS A 1 89 ? 8.134 -15.312 5.789 1.00 94.50 89 HIS A CA 1
ATOM 699 C C . HIS A 1 89 ? 8.329 -14.850 7.239 1.00 94.50 89 HIS A C 1
ATOM 701 O O . HIS A 1 89 ? 7.487 -15.109 8.096 1.00 94.50 89 HIS A O 1
ATOM 707 N N . LYS A 1 90 ? 9.386 -14.072 7.506 1.00 95.12 90 LYS A N 1
ATOM 708 C CA . LYS A 1 90 ? 9.612 -13.452 8.823 1.00 95.12 90 LYS A CA 1
ATOM 709 C C . LYS A 1 90 ? 8.494 -12.479 9.205 1.00 95.12 90 LYS A C 1
ATOM 711 O O . LYS A 1 90 ? 8.041 -12.505 10.344 1.00 95.12 90 LYS A O 1
ATOM 716 N N . LEU A 1 91 ? 8.015 -11.676 8.255 1.00 95.31 91 LEU A N 1
ATOM 717 C CA . LEU A 1 91 ? 6.910 -10.740 8.471 1.00 95.31 91 LEU A CA 1
ATOM 718 C C . LEU A 1 91 ? 5.598 -11.479 8.768 1.00 95.31 91 LEU A C 1
ATOM 720 O O . LEU A 1 91 ? 4.874 -11.099 9.684 1.00 95.31 91 LEU A O 1
ATOM 724 N N . ILE A 1 92 ? 5.309 -12.564 8.045 1.00 94.69 92 ILE A N 1
ATOM 725 C CA . ILE A 1 92 ? 4.117 -13.394 8.280 1.00 94.69 92 ILE A CA 1
ATOM 726 C C . ILE A 1 92 ? 4.203 -14.142 9.615 1.00 94.69 92 ILE A C 1
ATOM 728 O O . ILE A 1 92 ? 3.209 -14.233 10.342 1.00 94.69 92 ILE A O 1
ATOM 732 N N . SER A 1 93 ? 5.388 -14.635 9.979 1.00 94.56 93 SER A N 1
ATOM 733 C CA . SER A 1 93 ? 5.634 -15.233 11.294 1.00 94.56 93 SER A CA 1
ATOM 734 C C . SER A 1 93 ? 5.397 -14.218 12.411 1.00 94.56 93 SER A C 1
ATOM 736 O O . SER A 1 93 ? 4.746 -14.529 13.406 1.00 94.56 93 SER A O 1
ATOM 738 N N . GLU A 1 94 ? 5.876 -12.988 12.237 1.00 94.19 94 GLU A N 1
ATOM 739 C CA . GLU A 1 94 ? 5.686 -11.913 13.206 1.00 94.19 94 GLU A CA 1
ATOM 740 C C . GLU A 1 94 ? 4.219 -11.481 13.309 1.00 94.19 94 GLU A C 1
ATOM 742 O O . GLU A 1 94 ? 3.687 -11.307 14.405 1.00 94.19 94 GLU A O 1
ATOM 747 N N . ALA A 1 95 ? 3.520 -11.395 12.179 1.00 93.31 95 ALA A N 1
ATOM 748 C CA . ALA A 1 95 ? 2.086 -11.153 12.154 1.00 93.31 95 ALA A CA 1
ATOM 749 C C . ALA A 1 95 ? 1.316 -12.233 12.918 1.00 93.31 95 ALA A C 1
ATOM 751 O O . ALA A 1 95 ? 0.474 -11.920 13.757 1.00 93.31 95 ALA A O 1
ATOM 752 N N . SER A 1 96 ? 1.654 -13.501 12.683 1.00 93.56 96 SER A N 1
ATOM 753 C CA . SER A 1 96 ? 1.063 -14.642 13.388 1.00 93.56 96 SER A CA 1
ATOM 754 C C . SER A 1 96 ? 1.341 -14.579 14.892 1.00 93.56 96 SER A C 1
ATOM 756 O O . SER A 1 96 ? 0.448 -14.835 15.699 1.00 93.56 96 SER A O 1
ATOM 758 N N . ARG A 1 97 ? 2.552 -14.166 15.285 1.00 93.50 97 ARG A N 1
ATOM 759 C CA . ARG A 1 97 ? 2.915 -13.936 16.688 1.00 93.50 97 ARG A CA 1
ATOM 760 C C . ARG A 1 97 ? 2.043 -12.852 17.326 1.00 93.50 97 ARG A C 1
ATOM 762 O O . ARG A 1 97 ? 1.482 -13.101 18.388 1.00 93.50 97 ARG A O 1
ATOM 769 N N . LEU A 1 98 ? 1.880 -11.696 16.677 1.00 91.69 98 LEU A N 1
ATOM 770 C CA . LEU A 1 98 ? 1.052 -10.585 17.176 1.00 91.69 98 LEU A CA 1
ATOM 771 C C . LEU A 1 98 ? -0.427 -10.961 17.295 1.00 91.69 98 LEU A C 1
ATOM 773 O O . LEU A 1 98 ? -1.094 -10.632 18.276 1.00 91.69 98 LEU A O 1
ATOM 777 N N . LEU A 1 99 ? -0.924 -11.692 16.303 1.00 91.25 99 LEU A N 1
ATOM 778 C CA . LEU A 1 99 ? -2.263 -12.262 16.289 1.00 91.25 99 LEU A CA 1
ATOM 779 C C . LEU A 1 99 ? -2.492 -13.220 17.478 1.00 91.25 99 LEU A C 1
ATOM 781 O O . LEU A 1 99 ? -3.599 -13.267 18.022 1.00 91.25 99 LEU A O 1
ATOM 785 N N . ASN A 1 100 ? -1.462 -13.956 17.911 1.00 88.56 100 ASN A N 1
ATOM 786 C CA . ASN A 1 100 ? -1.508 -14.836 19.084 1.00 88.56 100 ASN A CA 1
ATOM 787 C C . ASN A 1 100 ? -1.369 -14.085 20.416 1.00 88.56 100 ASN A C 1
ATOM 789 O O . ASN A 1 100 ? -2.034 -14.449 21.380 1.00 88.56 100 ASN A O 1
ATOM 793 N N . SER A 1 101 ? -0.521 -13.057 20.487 1.00 83.88 101 SER A N 1
ATOM 794 C CA . SER A 1 101 ? -0.244 -12.336 21.735 1.00 83.88 101 SER A CA 1
ATOM 795 C C . SER A 1 101 ? -1.285 -11.273 22.095 1.00 83.88 101 SER A C 1
ATOM 797 O O . SER A 1 101 ? -1.338 -10.847 23.245 1.00 83.88 101 SER A O 1
ATOM 799 N N . GLY A 1 102 ? -2.095 -10.818 21.135 1.00 74.44 102 GLY A N 1
ATOM 800 C CA . GLY A 1 102 ? -3.032 -9.711 21.339 1.00 74.44 102 GLY A CA 1
ATOM 801 C C . GLY A 1 102 ? -2.354 -8.334 21.323 1.00 74.44 102 GLY A C 1
ATOM 802 O O . GLY A 1 102 ? -1.190 -8.191 20.941 1.00 74.44 102 GLY A O 1
ATOM 803 N N . CYS A 1 103 ? -3.101 -7.290 21.697 1.00 69.00 103 CYS A N 1
ATOM 804 C CA . CYS A 1 103 ? -2.589 -5.918 21.742 1.00 69.00 103 CYS A CA 1
ATOM 805 C C . CYS A 1 103 ? -1.700 -5.668 22.970 1.00 69.00 103 CYS A C 1
ATOM 807 O O . CYS A 1 103 ? -2.095 -5.955 24.093 1.00 69.00 103 CYS A O 1
ATOM 809 N N . GLU A 1 104 ? -0.563 -4.997 22.757 1.00 67.00 104 GLU A N 1
ATOM 810 C CA . GLU A 1 104 ? 0.396 -4.592 23.804 1.00 67.00 104 GLU A CA 1
ATOM 811 C C . GLU A 1 104 ? -0.212 -3.661 24.878 1.00 67.00 104 GLU A C 1
ATOM 813 O O . GLU A 1 104 ? 0.338 -3.532 25.968 1.00 67.00 104 GLU A O 1
ATOM 818 N N . SER A 1 105 ? -1.333 -2.981 24.594 1.00 67.56 105 SER A N 1
ATOM 819 C CA . SER A 1 105 ? -2.000 -2.090 25.556 1.00 67.56 105 SER A CA 1
ATOM 820 C C . SER A 1 105 ? -3.524 -2.098 25.387 1.00 67.56 105 SER A C 1
ATOM 822 O O . SER A 1 105 ? -4.003 -1.803 24.279 1.00 67.56 105 SER A O 1
ATOM 824 N N . PRO A 1 106 ? -4.295 -2.384 26.454 1.00 66.62 106 PRO A N 1
ATOM 825 C CA . PRO A 1 106 ? -5.749 -2.332 26.409 1.00 66.62 106 PRO A CA 1
ATOM 826 C C . PRO A 1 106 ? -6.217 -0.877 26.282 1.00 66.62 106 PRO A C 1
ATOM 828 O O . PRO A 1 106 ? -5.939 -0.044 27.141 1.00 66.62 106 PRO A O 1
ATOM 831 N N . LEU A 1 107 ? -6.926 -0.564 25.194 1.00 70.12 107 LEU A N 1
ATOM 832 C CA . LEU A 1 107 ? -7.645 0.704 25.061 1.00 70.12 107 LEU A CA 1
ATOM 833 C C . LEU A 1 107 ? -9.077 0.507 25.545 1.00 70.12 107 LEU A C 1
ATOM 835 O O . LEU A 1 107 ? -9.832 -0.291 24.983 1.00 70.12 107 LEU A O 1
ATOM 839 N N . ILE A 1 108 ? -9.438 1.253 26.581 1.00 69.19 108 ILE A N 1
ATOM 840 C CA . ILE A 1 108 ? -10.800 1.314 27.094 1.00 69.19 108 ILE A CA 1
ATOM 841 C C . ILE A 1 108 ? -11.488 2.474 26.381 1.00 69.19 108 ILE A C 1
ATOM 843 O O . ILE A 1 108 ? -10.988 3.596 26.391 1.00 69.19 108 ILE A O 1
ATOM 847 N N . ALA A 1 109 ? -12.603 2.180 25.725 1.00 70.44 109 ALA A N 1
ATOM 848 C CA . ALA A 1 109 ? -13.466 3.173 25.105 1.00 70.44 109 ALA A CA 1
ATOM 849 C C . ALA A 1 109 ? -14.906 2.660 25.146 1.00 70.44 109 ALA A C 1
ATOM 851 O O . ALA A 1 109 ? -15.122 1.443 25.193 1.00 70.44 109 ALA A O 1
ATOM 852 N N . GLU A 1 110 ? -15.877 3.568 25.109 1.00 68.44 110 GLU A N 1
ATOM 853 C CA . GLU A 1 110 ? -17.296 3.222 25.242 1.00 68.44 110 GLU A CA 1
ATOM 854 C C . GLU A 1 110 ? -17.804 2.471 24.009 1.00 68.44 110 GLU A C 1
ATOM 856 O O . GLU A 1 110 ? -18.683 1.612 24.096 1.00 68.44 110 GLU A O 1
ATOM 861 N N . THR A 1 111 ? -17.213 2.755 22.844 1.00 71.44 111 THR A N 1
ATOM 862 C CA . THR A 1 111 ? -17.590 2.125 21.577 1.00 71.44 111 THR A CA 1
ATOM 863 C C . THR A 1 111 ? -16.398 1.520 20.840 1.00 71.44 111 THR A C 1
ATOM 865 O O . THR A 1 111 ? -15.260 1.979 20.932 1.00 71.44 111 THR A O 1
ATOM 868 N N . GLN A 1 112 ? -16.665 0.500 20.020 1.00 70.06 112 GLN A N 1
ATOM 869 C CA . GLN A 1 112 ? -15.649 -0.121 19.159 1.00 70.06 112 GLN A CA 1
ATOM 870 C C . GLN A 1 112 ? -15.037 0.873 18.162 1.00 70.06 112 GLN A C 1
ATOM 872 O O . GLN A 1 112 ? -13.845 0.813 17.864 1.00 70.06 112 GLN A O 1
ATOM 877 N N . LEU A 1 113 ? -15.849 1.803 17.652 1.00 71.00 113 LEU A N 1
ATOM 878 C CA . LEU A 1 113 ? -15.390 2.826 16.718 1.00 71.00 113 LEU A CA 1
ATOM 879 C C . LEU A 1 113 ? -14.425 3.800 17.397 1.00 71.00 113 LEU A C 1
ATOM 881 O O . LEU A 1 113 ? -13.422 4.192 16.806 1.00 71.00 113 LEU A O 1
ATOM 885 N N . GLU A 1 114 ? -14.702 4.154 18.648 1.00 70.25 114 GLU A N 1
ATOM 886 C CA . GLU A 1 114 ? -13.818 4.986 19.452 1.00 70.25 114 GLU A CA 1
ATOM 887 C C . GLU A 1 114 ? -12.489 4.275 19.743 1.00 70.25 114 GLU A C 1
ATOM 889 O O . GLU A 1 114 ? -11.437 4.875 19.526 1.00 70.25 114 GLU A O 1
ATOM 894 N N . LYS A 1 115 ? -12.505 2.976 20.093 1.00 74.62 115 LYS A N 1
ATOM 895 C CA . LYS A 1 115 ? -11.273 2.167 20.235 1.00 74.62 115 LYS A CA 1
ATOM 896 C C . LYS A 1 115 ? -10.417 2.206 18.964 1.00 74.62 115 LYS A C 1
ATOM 898 O O . LYS A 1 115 ? -9.205 2.422 19.032 1.00 74.62 115 LYS A O 1
ATOM 903 N N . LEU A 1 116 ? -11.044 2.028 17.800 1.00 77.00 116 LEU A N 1
ATOM 904 C CA . LEU A 1 116 ? -10.366 2.074 16.501 1.00 77.00 116 LEU A CA 1
ATOM 905 C C . LEU A 1 116 ? -9.847 3.476 16.156 1.00 77.00 116 LEU A C 1
ATOM 907 O O . LEU A 1 116 ? -8.752 3.605 15.606 1.00 77.00 116 LEU A O 1
ATOM 911 N N . SER A 1 117 ? -10.602 4.521 16.494 1.00 78.31 117 SER A N 1
ATOM 912 C CA . SER A 1 117 ? -10.205 5.917 16.292 1.00 78.31 117 SER A CA 1
ATOM 913 C C . SER A 1 117 ? -9.011 6.297 17.173 1.00 78.31 117 SER A C 1
ATOM 915 O O . SER A 1 117 ? -8.051 6.899 16.692 1.00 78.31 117 SER A O 1
ATOM 917 N N . LEU A 1 118 ? -9.017 5.892 18.445 1.00 76.12 118 LEU A N 1
ATOM 918 C CA . LEU A 1 118 ? -7.881 6.064 19.354 1.00 76.12 118 LEU A CA 1
ATOM 919 C C . LEU A 1 118 ? -6.653 5.296 18.855 1.00 76.12 118 LEU A C 1
ATOM 921 O O . LEU A 1 118 ? -5.553 5.843 18.828 1.00 76.12 118 LEU A O 1
ATOM 925 N N . GLY A 1 119 ? -6.848 4.066 18.374 1.00 75.12 119 GLY A N 1
ATOM 926 C CA . GLY A 1 119 ? -5.798 3.263 17.749 1.00 75.12 119 GLY A CA 1
ATOM 927 C C . GLY A 1 119 ? -5.207 3.881 16.476 1.00 75.12 119 GLY A C 1
ATOM 928 O O . GLY A 1 119 ? -4.057 3.602 16.149 1.00 75.12 119 GLY A O 1
ATOM 929 N N . PHE A 1 120 ? -5.952 4.736 15.772 1.00 77.62 120 PHE A N 1
ATOM 930 C CA . PHE A 1 120 ? -5.463 5.442 14.585 1.00 77.62 120 PHE A CA 1
ATOM 931 C C . PHE A 1 120 ? -4.564 6.637 14.931 1.00 77.62 120 PHE A C 1
ATOM 933 O O . PHE A 1 120 ? -3.735 7.036 14.116 1.00 77.62 120 PHE A O 1
ATOM 940 N N . ASN A 1 121 ? -4.669 7.203 16.141 1.00 72.81 121 ASN A N 1
ATOM 941 C CA . ASN A 1 121 ? -3.857 8.360 16.533 1.00 72.81 121 ASN A CA 1
ATOM 942 C C . ASN A 1 121 ? -2.348 8.085 16.448 1.00 72.81 121 ASN A C 1
ATOM 944 O O . ASN A 1 121 ? -1.607 8.983 16.068 1.00 72.81 121 ASN A O 1
ATOM 948 N N . PHE A 1 122 ? -1.907 6.851 16.715 1.00 69.56 122 PHE A N 1
ATOM 949 C CA . PHE A 1 122 ? -0.498 6.439 16.607 1.00 69.56 122 PHE A CA 1
ATOM 950 C C . PHE A 1 122 ? 0.040 6.429 15.168 1.00 69.56 122 PHE A C 1
ATOM 952 O O . PHE A 1 122 ? 1.245 6.328 14.964 1.00 69.56 122 PHE A O 1
ATOM 959 N N . LEU A 1 123 ? -0.848 6.491 14.174 1.00 73.69 123 LEU A N 1
ATOM 960 C CA . LEU A 1 123 ? -0.497 6.494 12.757 1.00 73.69 123 LEU A CA 1
ATOM 961 C C . LEU A 1 123 ? -0.563 7.899 12.155 1.00 73.69 123 LEU A C 1
ATOM 963 O O . LEU A 1 123 ? -0.118 8.082 11.030 1.00 73.69 123 LEU A O 1
ATOM 967 N N . LYS A 1 124 ? -1.084 8.899 12.883 1.00 74.12 124 LYS A N 1
ATOM 968 C CA . LYS A 1 124 ? -1.175 10.277 12.383 1.00 74.12 124 LYS A CA 1
ATOM 969 C C . LYS A 1 124 ? 0.185 10.782 11.908 1.00 74.12 124 LYS A C 1
ATOM 971 O O . LYS A 1 124 ? 1.221 10.462 12.483 1.00 74.12 124 LYS A O 1
ATOM 976 N N . LEU A 1 125 ? 0.137 11.609 10.863 1.00 69.88 125 LEU A N 1
ATOM 977 C CA . LEU A 1 125 ? 1.320 12.260 10.324 1.00 69.88 125 LEU A CA 1
ATOM 978 C C . LEU A 1 125 ? 1.992 13.086 11.424 1.00 69.88 125 LEU A C 1
ATOM 980 O O . LEU A 1 125 ? 1.400 14.033 11.939 1.00 69.88 125 LEU A O 1
ATOM 984 N N . ASP A 1 126 ? 3.232 12.737 11.728 1.00 72.88 126 ASP A N 1
ATOM 985 C CA . ASP A 1 126 ? 4.118 13.551 12.541 1.00 72.88 126 ASP A CA 1
ATOM 986 C C . ASP A 1 126 ? 4.748 14.612 11.633 1.00 72.88 126 ASP A C 1
ATOM 988 O O . ASP A 1 126 ? 5.626 14.321 10.815 1.00 72.88 126 ASP A O 1
ATOM 992 N N . SER A 1 127 ? 4.239 15.841 11.733 1.00 67.12 127 SER A N 1
ATOM 993 C CA . SER A 1 127 ? 4.716 16.977 10.944 1.00 67.12 127 SER A CA 1
ATOM 994 C C . SER A 1 127 ? 6.106 17.467 11.356 1.00 67.12 127 SER A C 1
ATOM 996 O O . SER A 1 127 ? 6.740 18.178 10.580 1.00 67.12 127 SER A O 1
ATOM 998 N N . GLU A 1 128 ? 6.581 17.110 12.549 1.00 68.50 128 GLU A N 1
ATOM 999 C CA . GLU A 1 128 ? 7.876 17.551 13.071 1.00 68.50 128 GLU A CA 1
ATOM 1000 C C . GLU A 1 128 ? 9.009 16.661 12.548 1.00 68.50 128 GLU A C 1
ATOM 1002 O O . GLU A 1 128 ? 10.077 17.154 12.189 1.00 68.50 128 GLU A O 1
ATOM 1007 N N . ASN A 1 129 ? 8.751 15.359 12.393 1.00 71.38 129 ASN A N 1
ATOM 1008 C CA . ASN A 1 129 ? 9.730 14.374 11.922 1.00 71.38 129 ASN A CA 1
ATOM 1009 C C . ASN A 1 129 ? 9.598 14.025 10.428 1.00 71.38 129 ASN A C 1
ATOM 1011 O O . ASN A 1 129 ? 9.835 12.882 10.014 1.00 71.38 129 ASN A O 1
ATOM 1015 N N . LEU A 1 130 ? 9.235 15.005 9.596 1.00 73.56 130 LEU A N 1
ATOM 1016 C CA . LEU A 1 130 ? 9.065 14.800 8.158 1.00 73.56 130 LEU A CA 1
ATOM 1017 C C . LEU A 1 130 ? 10.397 14.574 7.439 1.00 73.56 130 LEU A C 1
ATOM 1019 O O . LEU A 1 130 ? 11.319 15.390 7.498 1.00 73.56 130 LEU A O 1
ATOM 1023 N N . LYS A 1 131 ? 10.472 13.483 6.676 1.00 75.31 131 LYS A N 1
ATOM 1024 C CA . LYS A 1 131 ? 11.633 13.142 5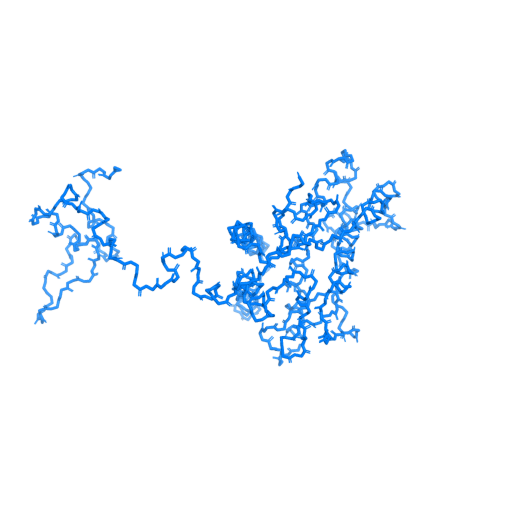.843 1.00 75.31 131 LYS A CA 1
ATOM 1025 C C . LYS A 1 131 ? 11.265 13.181 4.362 1.00 75.31 131 LYS A C 1
ATOM 1027 O O . LYS A 1 131 ? 10.122 12.956 3.978 1.00 75.31 131 LYS A O 1
ATOM 1032 N N . PHE A 1 132 ? 12.246 13.446 3.506 1.00 72.19 132 PHE A N 1
ATOM 1033 C CA . PHE A 1 132 ? 12.088 13.373 2.051 1.00 72.19 132 PHE A CA 1
ATOM 1034 C C . PHE A 1 132 ? 12.885 12.186 1.516 1.00 72.19 132 PHE A C 1
ATOM 1036 O O . PHE A 1 132 ? 14.085 12.084 1.787 1.00 72.19 132 PHE A O 1
ATOM 1043 N N . PHE A 1 133 ? 12.251 11.314 0.728 1.00 70.31 133 PHE A N 1
ATOM 1044 C CA . PHE A 1 133 ? 12.982 10.253 0.035 1.00 70.31 133 PHE A CA 1
ATOM 1045 C C . PHE A 1 133 ? 13.849 10.854 -1.074 1.00 70.31 133 PHE A C 1
ATOM 1047 O O . PHE A 1 133 ? 13.342 11.475 -2.005 1.00 70.31 133 PHE A O 1
ATOM 1054 N N . ARG A 1 134 ? 15.167 10.640 -0.993 1.00 72.81 134 ARG A N 1
ATOM 1055 C CA . ARG A 1 134 ? 16.110 10.955 -2.085 1.00 72.81 134 ARG A CA 1
ATOM 1056 C C . ARG A 1 134 ? 16.236 9.799 -3.078 1.00 72.81 134 ARG A C 1
ATOM 1058 O O . ARG A 1 134 ? 16.384 10.009 -4.282 1.00 72.81 134 ARG A O 1
ATOM 1065 N N . LYS A 1 135 ? 16.153 8.568 -2.575 1.00 78.94 135 LYS A N 1
ATOM 1066 C CA . LYS A 1 135 ? 16.147 7.331 -3.353 1.00 78.94 135 LYS A CA 1
ATOM 1067 C C . LYS A 1 135 ? 15.077 6.409 -2.777 1.00 78.94 135 LYS A C 1
ATOM 1069 O O . LYS A 1 135 ? 14.938 6.336 -1.561 1.00 78.94 135 LYS A O 1
ATOM 1074 N N . PHE A 1 136 ? 14.311 5.766 -3.647 1.00 79.44 136 PHE A N 1
ATOM 1075 C CA . PHE A 1 136 ? 13.338 4.745 -3.279 1.00 79.44 136 PHE A CA 1
ATOM 1076 C C . PHE A 1 136 ? 13.631 3.491 -4.097 1.00 79.44 136 PHE A C 1
ATOM 1078 O O . PHE A 1 136 ? 13.518 3.519 -5.325 1.00 79.44 136 PHE A O 1
ATOM 1085 N N . GLY A 1 137 ? 14.036 2.418 -3.428 1.00 83.44 137 GLY A N 1
ATOM 1086 C CA . GLY A 1 137 ? 14.344 1.129 -4.029 1.00 83.44 137 GLY A CA 1
ATOM 1087 C C . GLY A 1 137 ? 13.796 -0.026 -3.197 1.00 83.44 137 GLY A C 1
ATOM 1088 O O . GLY A 1 137 ? 12.785 0.103 -2.509 1.00 83.44 137 GLY A O 1
ATOM 1089 N N . ARG A 1 138 ? 14.463 -1.180 -3.286 1.00 86.31 138 ARG A N 1
ATOM 1090 C CA . ARG A 1 138 ? 14.017 -2.426 -2.647 1.00 86.31 138 ARG A CA 1
ATOM 1091 C C . ARG A 1 138 ? 13.912 -2.317 -1.125 1.00 86.31 138 ARG A C 1
ATOM 1093 O O . ARG A 1 138 ? 12.960 -2.832 -0.551 1.00 86.31 138 ARG A O 1
ATOM 1100 N N . VAL A 1 139 ? 14.888 -1.680 -0.479 1.00 87.94 139 VAL A N 1
ATOM 1101 C CA . VAL A 1 139 ? 14.957 -1.593 0.989 1.00 87.94 139 VAL A CA 1
ATOM 1102 C C . VAL A 1 139 ? 13.817 -0.733 1.520 1.00 87.94 139 VAL A C 1
ATOM 1104 O O . VAL A 1 139 ? 13.085 -1.163 2.404 1.00 87.94 139 VAL A O 1
ATOM 1107 N N . GLU A 1 140 ? 13.618 0.443 0.927 1.00 84.62 140 GLU A N 1
ATOM 1108 C CA . GLU A 1 140 ? 12.532 1.353 1.293 1.00 84.62 140 GLU A CA 1
ATOM 1109 C C . GLU A 1 140 ? 11.167 0.724 1.009 1.00 84.62 140 GLU A C 1
ATOM 1111 O O . GLU A 1 140 ? 10.229 0.895 1.782 1.00 84.62 140 GLU A O 1
ATOM 1116 N N . PHE A 1 141 ? 11.052 -0.037 -0.081 1.00 85.31 141 PHE A N 1
ATOM 1117 C CA . PHE A 1 141 ? 9.838 -0.778 -0.394 1.00 85.31 141 PHE A CA 1
ATOM 1118 C C . PHE A 1 141 ? 9.494 -1.814 0.687 1.00 85.31 141 PHE A C 1
ATOM 1120 O O . PHE A 1 141 ? 8.364 -1.820 1.174 1.00 85.31 141 PHE A O 1
ATOM 1127 N N . ILE A 1 142 ? 10.451 -2.661 1.081 1.00 88.12 142 ILE A N 1
ATOM 1128 C CA . ILE A 1 142 ? 10.235 -3.692 2.109 1.00 88.12 142 ILE A CA 1
ATOM 1129 C C . ILE A 1 142 ? 9.862 -3.045 3.447 1.00 88.12 142 ILE A C 1
ATOM 1131 O O . ILE A 1 142 ? 8.881 -3.449 4.063 1.00 88.12 142 ILE A O 1
ATOM 1135 N N . ASP A 1 143 ? 10.565 -1.989 3.851 1.00 87.25 143 ASP A N 1
ATOM 1136 C CA . ASP A 1 143 ? 10.287 -1.258 5.092 1.00 87.25 143 ASP A CA 1
ATOM 1137 C C . ASP A 1 143 ? 8.873 -0.634 5.112 1.00 87.25 143 ASP A C 1
ATOM 1139 O O . ASP A 1 143 ? 8.181 -0.682 6.131 1.00 87.25 143 ASP A O 1
ATOM 1143 N N . VAL A 1 144 ? 8.384 -0.118 3.977 1.00 85.12 144 VAL A N 1
ATOM 1144 C CA . VAL A 1 144 ? 6.996 0.361 3.848 1.00 85.12 144 VAL A CA 1
ATOM 1145 C C . VAL A 1 144 ? 5.998 -0.783 4.009 1.00 85.12 144 VAL A C 1
ATOM 1147 O O . VAL A 1 144 ? 4.993 -0.625 4.707 1.00 85.12 144 VAL A O 1
ATOM 1150 N N . VAL A 1 145 ? 6.257 -1.926 3.373 1.00 89.44 145 VAL A N 1
ATOM 1151 C CA . VAL A 1 145 ? 5.400 -3.112 3.470 1.00 89.44 145 VAL A CA 1
ATOM 1152 C C . VAL A 1 145 ? 5.320 -3.607 4.913 1.00 89.44 145 VAL A C 1
ATOM 1154 O O . VAL A 1 145 ? 4.217 -3.760 5.438 1.00 89.44 145 VAL A O 1
ATOM 1157 N N . GLU A 1 146 ? 6.466 -3.795 5.569 1.00 91.81 146 GLU A N 1
ATOM 1158 C CA . GLU A 1 146 ? 6.549 -4.243 6.961 1.00 91.81 146 GLU A CA 1
ATOM 1159 C C . GLU A 1 146 ? 5.821 -3.281 7.899 1.00 91.81 146 GLU A C 1
ATOM 1161 O O . GLU A 1 146 ? 4.982 -3.709 8.694 1.00 91.81 146 GLU A O 1
ATOM 1166 N N . TYR A 1 147 ? 6.073 -1.976 7.761 1.00 89.75 147 TYR A N 1
ATOM 1167 C CA . TYR A 1 147 ? 5.410 -0.957 8.566 1.00 89.75 147 TYR A CA 1
ATOM 1168 C C . TYR A 1 147 ? 3.888 -1.055 8.452 1.00 89.75 147 TYR A C 1
ATOM 1170 O O . TYR A 1 147 ? 3.209 -1.216 9.463 1.00 89.75 147 TYR A O 1
ATOM 1178 N N . TYR A 1 148 ? 3.337 -0.991 7.235 1.00 89.75 148 TYR A N 1
ATOM 1179 C CA . TYR A 1 148 ? 1.885 -0.961 7.068 1.00 89.75 148 TYR A CA 1
ATOM 1180 C C . TYR A 1 148 ? 1.222 -2.276 7.457 1.00 89.75 148 TYR A C 1
ATOM 1182 O O . TYR A 1 148 ? 0.150 -2.242 8.060 1.00 89.75 148 TYR A O 1
ATOM 1190 N N . PHE A 1 149 ? 1.848 -3.417 7.166 1.00 92.81 149 PHE A N 1
ATOM 1191 C CA . PHE A 1 149 ? 1.298 -4.710 7.553 1.00 92.81 149 PHE A CA 1
ATOM 1192 C C . PHE A 1 149 ? 1.197 -4.829 9.079 1.00 92.81 149 PHE A C 1
ATOM 1194 O O . PHE A 1 149 ? 0.115 -5.089 9.608 1.00 92.81 149 PHE A O 1
ATOM 1201 N N . ILE A 1 150 ? 2.275 -4.517 9.807 1.00 91.88 150 ILE A N 1
ATOM 1202 C CA . ILE A 1 150 ? 2.285 -4.549 11.276 1.00 91.88 150 ILE A CA 1
ATOM 1203 C C . ILE A 1 150 ? 1.359 -3.485 11.877 1.00 91.88 150 ILE A C 1
ATOM 1205 O O . ILE A 1 150 ? 0.616 -3.777 12.816 1.00 91.88 150 ILE A O 1
ATOM 1209 N N . SER A 1 151 ? 1.349 -2.262 11.342 1.00 89.69 151 SER A N 1
ATOM 1210 C CA . SER A 1 151 ? 0.460 -1.189 11.805 1.00 89.69 151 SER A CA 1
ATOM 1211 C C . SER A 1 151 ? -1.011 -1.570 11.690 1.00 89.69 151 SER A C 1
ATOM 1213 O O . SER A 1 151 ? -1.783 -1.323 12.617 1.00 89.69 151 SER A O 1
ATOM 1215 N N . VAL A 1 152 ? -1.399 -2.203 10.583 1.00 91.75 152 VAL A N 1
ATOM 1216 C CA . VAL A 1 152 ? -2.774 -2.650 10.349 1.00 91.75 152 VAL A CA 1
ATOM 1217 C C . VAL A 1 152 ? -3.154 -3.764 11.311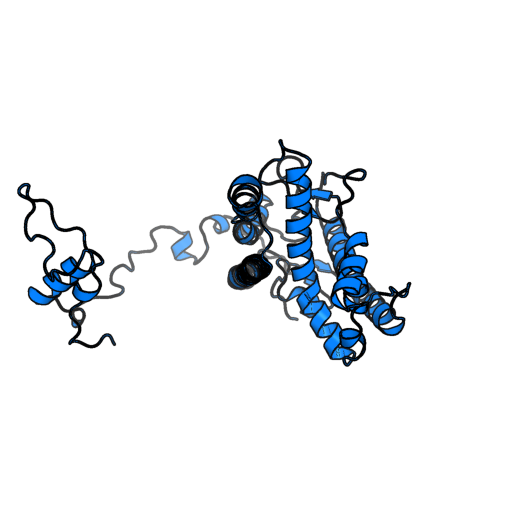 1.00 91.75 152 VAL A C 1
ATOM 1219 O O . VAL A 1 152 ? -4.245 -3.707 11.869 1.00 91.75 152 VAL A O 1
ATOM 1222 N N . ILE A 1 153 ? -2.251 -4.711 11.586 1.00 92.12 153 ILE A N 1
ATOM 1223 C CA . ILE A 1 153 ? -2.461 -5.748 12.607 1.00 92.12 153 ILE A CA 1
ATOM 1224 C C . ILE A 1 153 ? -2.684 -5.103 13.973 1.00 92.12 153 ILE A C 1
ATOM 1226 O O . ILE A 1 153 ? -3.706 -5.344 14.611 1.00 92.12 153 ILE A O 1
ATOM 1230 N N . LYS A 1 154 ? -1.771 -4.224 14.405 1.00 89.06 154 LYS A N 1
ATOM 1231 C CA . LYS A 1 154 ? -1.876 -3.527 15.697 1.00 89.06 154 LYS A CA 1
ATOM 1232 C C . LYS A 1 154 ? -3.144 -2.675 15.805 1.00 89.06 154 LYS A C 1
ATOM 1234 O O . LYS A 1 154 ? -3.664 -2.504 16.905 1.00 89.06 154 LYS A O 1
ATOM 1239 N N . TRP A 1 155 ? -3.634 -2.133 14.692 1.00 88.81 155 TRP A N 1
ATOM 1240 C CA . TRP A 1 155 ? -4.863 -1.347 14.639 1.00 88.81 155 TRP A CA 1
ATOM 1241 C C . TRP A 1 155 ? -6.120 -2.226 14.688 1.00 88.81 155 TRP A C 1
ATOM 1243 O O . TRP A 1 155 ? -6.955 -2.032 15.570 1.00 88.81 155 TRP A O 1
ATOM 1253 N N . ILE A 1 156 ? -6.244 -3.216 13.798 1.00 87.75 156 ILE A N 1
ATOM 1254 C CA . ILE A 1 156 ? -7.446 -4.056 13.684 1.00 87.75 156 ILE A CA 1
ATOM 1255 C C . ILE A 1 156 ? -7.598 -5.020 14.862 1.00 87.75 156 ILE A C 1
ATOM 1257 O O . ILE A 1 156 ? -8.719 -5.320 15.259 1.00 87.75 156 ILE A O 1
ATOM 1261 N N . MET A 1 157 ? -6.493 -5.427 15.497 1.00 87.62 157 MET A N 1
ATOM 1262 C CA . MET A 1 157 ? -6.531 -6.222 16.727 1.00 87.62 157 MET A CA 1
ATOM 1263 C C . MET A 1 157 ? -7.209 -5.489 17.886 1.00 87.62 157 MET A C 1
ATOM 1265 O O . MET A 1 157 ? -7.605 -6.133 18.843 1.00 87.62 157 MET A O 1
ATOM 1269 N N . ARG A 1 158 ? -7.414 -4.168 17.814 1.00 82.62 158 ARG A N 1
ATOM 1270 C CA . ARG A 1 158 ? -8.186 -3.413 18.818 1.00 82.62 158 ARG A CA 1
ATOM 1271 C C . ARG A 1 158 ? -9.699 -3.554 18.641 1.00 82.62 158 ARG A C 1
ATOM 1273 O O . ARG A 1 158 ? -10.448 -3.067 19.484 1.00 82.62 158 ARG A O 1
ATOM 1280 N N . PHE A 1 159 ? -10.146 -4.164 17.542 1.00 83.44 159 PHE A N 1
ATOM 1281 C CA . PHE A 1 159 ? -11.549 -4.464 17.299 1.00 83.44 159 PHE A CA 1
ATOM 1282 C C . PHE A 1 159 ? -11.895 -5.833 17.874 1.00 83.44 159 PHE A C 1
ATOM 1284 O O . PHE A 1 159 ? -11.456 -6.862 17.362 1.00 83.44 159 PHE A O 1
ATOM 1291 N N . ASP A 1 160 ? -12.728 -5.853 18.911 1.00 80.94 160 ASP A N 1
ATOM 1292 C CA . ASP A 1 160 ? -12.984 -7.072 19.684 1.00 80.94 160 ASP A CA 1
ATOM 1293 C C . ASP A 1 160 ? -13.595 -8.178 18.801 1.00 80.94 160 ASP A C 1
ATOM 1295 O O . ASP A 1 160 ? -13.204 -9.338 18.882 1.00 80.94 160 ASP A O 1
ATOM 1299 N N . LYS A 1 161 ? -14.488 -7.820 17.864 1.00 81.75 161 LYS A N 1
ATOM 1300 C CA . LYS A 1 161 ? -15.091 -8.796 16.937 1.00 81.75 161 LYS A CA 1
ATOM 1301 C C . LYS A 1 161 ? -14.088 -9.403 15.958 1.00 81.75 161 LYS A C 1
ATOM 1303 O O . LYS A 1 161 ? -14.313 -10.522 15.517 1.00 81.75 161 LYS A O 1
ATOM 1308 N N . PHE A 1 162 ? -13.014 -8.693 15.607 1.00 87.06 162 PHE A N 1
ATOM 1309 C CA . PHE A 1 162 ? -11.956 -9.268 14.775 1.00 87.06 162 PHE A CA 1
ATOM 1310 C C . PHE A 1 162 ? -11.202 -10.353 15.540 1.00 87.06 162 PHE A C 1
ATOM 1312 O O . PHE A 1 162 ? -10.913 -11.399 14.970 1.00 87.06 162 PHE A O 1
ATOM 1319 N N . GLN A 1 163 ? -10.944 -10.142 16.835 1.00 86.69 163 GLN A N 1
ATOM 1320 C CA . GLN A 1 163 ? -10.250 -11.118 17.683 1.00 86.69 163 GLN A CA 1
ATOM 1321 C C . GLN A 1 163 ? -11.017 -12.444 17.816 1.00 86.69 163 GLN A C 1
ATOM 1323 O O . GLN A 1 163 ? -10.390 -13.485 17.974 1.00 86.69 163 GLN A O 1
ATOM 1328 N N . LEU A 1 164 ? -12.352 -12.406 17.715 1.00 87.12 164 LEU A N 1
ATOM 1329 C CA . LEU A 1 164 ? -13.223 -13.587 17.774 1.00 87.12 164 LEU A CA 1
ATOM 1330 C C . LEU A 1 164 ? -13.215 -14.436 16.494 1.00 87.12 164 LEU A C 1
ATOM 1332 O O . LEU A 1 164 ? -13.743 -15.545 16.502 1.00 87.12 164 LEU A O 1
ATOM 1336 N N . LEU A 1 165 ? -12.681 -13.913 15.388 1.00 90.19 165 LEU A N 1
ATOM 1337 C CA . LEU A 1 165 ? -12.619 -14.644 14.125 1.00 90.19 165 LEU A CA 1
ATOM 1338 C C . LEU A 1 165 ? -11.574 -15.761 14.185 1.00 90.19 165 LEU A C 1
ATOM 1340 O O . LEU A 1 165 ? -10.552 -15.644 14.862 1.00 90.19 165 LEU A O 1
ATOM 1344 N N . GLU A 1 166 ? -11.802 -16.812 13.398 1.00 92.75 166 GLU A N 1
ATOM 1345 C CA . GLU A 1 166 ? -10.814 -17.867 13.191 1.00 92.75 166 GLU A CA 1
ATOM 1346 C C . GLU A 1 166 ? -9.513 -17.304 12.603 1.00 92.75 166 GLU A C 1
ATOM 1348 O O . GLU A 1 166 ? -9.492 -16.303 11.875 1.00 92.75 166 GLU A O 1
ATOM 1353 N N . ARG A 1 167 ? -8.394 -17.951 12.939 1.00 90.44 167 ARG A N 1
ATOM 1354 C CA . ARG A 1 167 ? -7.056 -17.432 12.635 1.00 90.44 167 ARG A CA 1
ATOM 1355 C C . ARG A 1 167 ? -6.809 -17.281 11.135 1.00 90.44 167 ARG A C 1
ATOM 1357 O O . ARG A 1 167 ? -6.173 -16.320 10.702 1.00 90.44 167 ARG A O 1
ATOM 1364 N N . ASP A 1 168 ? -7.299 -18.226 10.345 1.00 91.06 168 ASP A N 1
ATOM 1365 C CA . ASP A 1 168 ? -7.177 -18.197 8.893 1.00 91.06 168 ASP A CA 1
ATOM 1366 C C . ASP A 1 168 ? -7.978 -17.025 8.296 1.00 91.06 168 ASP A C 1
ATOM 1368 O O . ASP A 1 168 ? -7.482 -16.333 7.406 1.00 91.06 168 ASP A O 1
ATOM 1372 N N . VAL A 1 169 ? -9.171 -16.744 8.830 1.00 92.50 169 VAL A N 1
ATOM 1373 C CA . VAL A 1 169 ? -10.021 -15.618 8.427 1.00 92.50 169 VAL A CA 1
ATOM 1374 C C . VAL A 1 169 ? -9.357 -14.291 8.779 1.00 92.50 169 VAL A C 1
ATOM 1376 O O . VAL A 1 169 ? -9.319 -13.388 7.944 1.00 92.50 169 VAL A O 1
ATOM 1379 N N . GLN A 1 170 ? -8.770 -14.170 9.972 1.00 93.38 170 GLN A N 1
ATOM 1380 C CA . GLN A 1 170 ? -8.010 -12.980 10.363 1.00 93.38 170 GLN A CA 1
ATOM 1381 C C . GLN A 1 170 ? -6.852 -12.708 9.401 1.00 93.38 170 GLN A C 1
ATOM 1383 O O . GLN A 1 170 ? -6.695 -11.579 8.938 1.00 93.38 170 GLN A O 1
ATOM 1388 N N . MET A 1 171 ? -6.068 -13.734 9.057 1.00 93.50 171 MET A N 1
ATOM 1389 C CA . MET A 1 171 ? -4.946 -13.588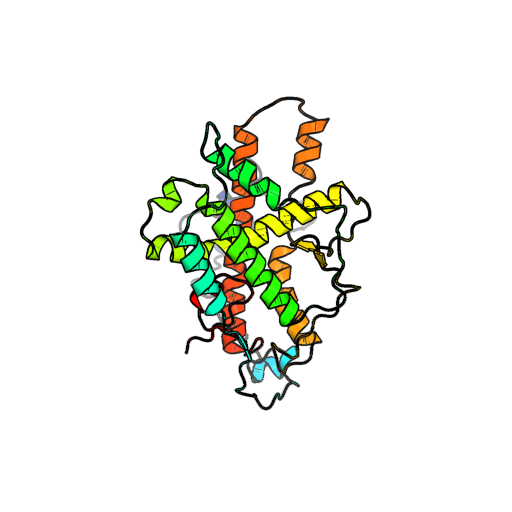 8.127 1.00 93.50 171 MET A CA 1
ATOM 1390 C C . MET A 1 171 ? -5.414 -13.241 6.706 1.00 93.50 171 MET A C 1
ATOM 1392 O O . MET A 1 171 ? -4.834 -12.364 6.067 1.00 93.50 171 MET A O 1
ATOM 1396 N N . LYS A 1 172 ? -6.497 -13.864 6.217 1.00 92.38 172 LYS A N 1
ATOM 1397 C CA . LYS A 1 172 ? -7.113 -13.516 4.923 1.00 92.38 172 LYS A CA 1
ATOM 1398 C C . LYS A 1 172 ? -7.542 -12.047 4.894 1.00 92.38 172 LYS A C 1
ATOM 1400 O O . LYS A 1 172 ? -7.178 -11.327 3.970 1.00 92.38 172 LYS A O 1
ATOM 1405 N N . LEU A 1 173 ? -8.236 -11.579 5.933 1.00 91.06 173 LEU A N 1
ATOM 1406 C CA . LEU A 1 173 ? -8.646 -10.177 6.052 1.00 91.06 173 LEU A CA 1
ATOM 1407 C C . LEU A 1 173 ? -7.446 -9.226 6.089 1.00 91.06 173 LEU A C 1
ATOM 1409 O O . LEU A 1 173 ? -7.480 -8.185 5.435 1.00 91.06 173 LEU A O 1
ATOM 1413 N N . LEU A 1 174 ? -6.382 -9.582 6.813 1.00 92.88 174 LEU A N 1
ATOM 1414 C CA . LEU A 1 174 ? -5.153 -8.791 6.862 1.00 92.88 174 LEU A CA 1
ATOM 1415 C C . LEU A 1 174 ? -4.509 -8.656 5.486 1.00 92.88 174 LEU A C 1
ATOM 1417 O O . LEU A 1 174 ? -4.225 -7.531 5.075 1.00 92.88 174 LEU A O 1
ATOM 1421 N N . ASN A 1 175 ? -4.356 -9.767 4.759 1.00 91.31 175 ASN A N 1
ATOM 1422 C CA . ASN A 1 175 ? -3.835 -9.788 3.390 1.00 91.31 175 ASN A CA 1
ATOM 1423 C C . ASN A 1 175 ? -4.654 -8.883 2.456 1.00 91.31 175 ASN A C 1
ATOM 1425 O O . ASN A 1 175 ? -4.082 -8.152 1.646 1.00 91.31 175 ASN A O 1
ATOM 1429 N N . SER A 1 176 ? -5.978 -8.852 2.626 1.00 87.81 176 SER A N 1
ATOM 1430 C CA . SER A 1 176 ? -6.869 -8.006 1.829 1.00 87.81 176 SER A CA 1
ATOM 1431 C C . SER A 1 176 ? -6.881 -6.529 2.240 1.00 87.81 176 SER A C 1
ATOM 1433 O O . SER A 1 176 ? -7.103 -5.673 1.390 1.00 87.81 176 SER A O 1
ATOM 1435 N N . ILE A 1 177 ? -6.679 -6.185 3.516 1.00 87.44 177 ILE A N 1
ATOM 1436 C CA . ILE A 1 177 ? -6.933 -4.815 3.997 1.00 87.44 177 ILE A CA 1
ATOM 1437 C C . ILE A 1 177 ? -5.678 -3.947 4.104 1.00 87.44 177 ILE A C 1
ATOM 1439 O O . ILE A 1 177 ? -5.784 -2.727 3.988 1.00 87.44 177 ILE A O 1
ATOM 1443 N N . TRP A 1 178 ? -4.486 -4.520 4.305 1.00 90.75 178 TRP A N 1
ATOM 1444 C CA . TRP A 1 178 ? -3.308 -3.721 4.676 1.00 90.75 178 TRP A CA 1
ATOM 1445 C C . TRP A 1 178 ? -2.901 -2.684 3.615 1.00 90.75 178 TRP A C 1
ATOM 1447 O O . TRP A 1 178 ? -2.573 -1.542 3.938 1.00 90.75 178 TRP A O 1
ATOM 1457 N N . HIS A 1 179 ? -2.975 -3.053 2.338 1.00 85.69 179 HIS A N 1
ATOM 1458 C CA . HIS A 1 179 ? -2.632 -2.186 1.213 1.00 85.69 179 HIS A CA 1
ATOM 1459 C C . HIS A 1 179 ? -3.743 -1.163 0.926 1.00 85.69 179 HIS A C 1
ATOM 1461 O O . HIS A 1 179 ? -3.460 -0.033 0.527 1.00 85.69 179 HIS A O 1
ATOM 1467 N N . VAL A 1 180 ? -5.007 -1.516 1.189 1.00 85.25 180 VAL A N 1
ATOM 1468 C CA . VAL A 1 180 ? -6.137 -0.573 1.145 1.00 85.25 180 VAL A CA 1
ATOM 1469 C C . VAL A 1 180 ? -5.978 0.481 2.237 1.00 85.25 180 VAL A C 1
ATOM 1471 O O . VAL A 1 180 ? -6.093 1.679 1.976 1.00 85.25 180 VAL A O 1
ATOM 1474 N N . PHE A 1 181 ? -5.639 0.041 3.448 1.00 85.62 181 PHE A N 1
ATOM 1475 C CA . PHE A 1 181 ? -5.358 0.916 4.574 1.00 85.62 181 PHE A CA 1
ATOM 1476 C C . PHE A 1 181 ? -4.168 1.831 4.281 1.00 85.62 181 PHE A C 1
ATOM 1478 O O . PHE A 1 181 ? -4.260 3.030 4.527 1.00 85.62 181 PHE A O 1
ATOM 1485 N N . MET A 1 182 ? -3.086 1.307 3.694 1.00 85.06 182 MET A N 1
ATOM 1486 C CA . MET A 1 182 ? -1.956 2.116 3.231 1.00 85.06 182 MET A CA 1
ATOM 1487 C C . MET A 1 182 ? -2.423 3.241 2.304 1.00 85.06 182 MET A C 1
ATOM 1489 O O . MET A 1 182 ? -2.102 4.399 2.558 1.00 85.06 182 MET A O 1
ATOM 1493 N N . LYS A 1 183 ? -3.222 2.934 1.271 1.00 81.31 183 LYS A N 1
ATOM 1494 C CA . LYS A 1 183 ? -3.752 3.949 0.345 1.00 81.31 183 LYS A CA 1
ATOM 1495 C C . LYS A 1 183 ? -4.596 4.997 1.067 1.00 81.31 183 LYS A C 1
ATOM 1497 O O . LYS A 1 183 ? -4.407 6.194 0.842 1.00 81.31 183 LYS A O 1
ATOM 1502 N N . PHE A 1 184 ? -5.500 4.565 1.948 1.00 81.38 184 PHE A N 1
ATOM 1503 C CA . PHE A 1 184 ? -6.325 5.473 2.746 1.00 81.38 184 PHE A CA 1
ATOM 1504 C C . PHE A 1 184 ? -5.464 6.399 3.605 1.00 81.38 184 PHE A C 1
ATOM 1506 O O . PHE A 1 184 ? -5.637 7.621 3.587 1.00 81.38 184 PHE A O 1
ATOM 1513 N N . HIS A 1 185 ? -4.500 5.817 4.312 1.00 83.50 185 HIS A N 1
ATOM 1514 C CA . HIS A 1 185 ? -3.574 6.536 5.162 1.00 83.50 185 HIS A CA 1
ATOM 1515 C C . HIS A 1 185 ? -2.758 7.551 4.357 1.00 83.50 185 HIS A C 1
ATOM 1517 O O . HIS A 1 185 ? -2.745 8.723 4.711 1.00 83.50 185 HIS A O 1
ATOM 1523 N N . THR A 1 186 ? -2.191 7.160 3.212 1.00 80.44 186 THR A N 1
ATOM 1524 C CA . THR A 1 186 ? -1.469 8.068 2.310 1.00 80.44 186 THR A CA 1
ATOM 1525 C C . THR A 1 186 ? -2.321 9.259 1.880 1.00 80.44 186 THR A C 1
ATOM 1527 O O . THR A 1 186 ? -1.845 10.396 1.914 1.00 80.44 186 THR A O 1
ATOM 1530 N N . CYS A 1 187 ? -3.585 9.037 1.509 1.00 78.81 187 CYS A N 1
ATOM 1531 C CA . CYS A 1 187 ? -4.495 10.124 1.139 1.00 78.81 187 CYS A CA 1
ATOM 1532 C C . CYS A 1 187 ? -4.743 11.065 2.328 1.00 78.81 187 CYS A C 1
ATOM 1534 O O . CYS A 1 187 ? -4.638 12.284 2.192 1.00 78.81 187 CYS A O 1
ATOM 1536 N N . SER A 1 188 ? -5.011 10.503 3.510 1.00 79.38 188 SER A N 1
ATOM 1537 C CA . SER A 1 188 ? -5.255 11.262 4.741 1.00 79.38 188 SER A CA 1
ATOM 1538 C C . SER A 1 188 ? -4.032 12.074 5.190 1.00 79.38 188 SER A C 1
ATOM 1540 O O . SER A 1 188 ? -4.148 13.273 5.470 1.00 79.38 188 SER A O 1
ATOM 1542 N N . SER A 1 189 ? -2.845 11.462 5.195 1.00 79.06 189 SER A N 1
ATOM 1543 C CA . SER A 1 189 ? -1.574 12.115 5.514 1.00 79.06 189 SER A CA 1
ATOM 1544 C C . SER A 1 189 ? -1.252 13.217 4.511 1.00 79.06 189 SER A C 1
ATOM 1546 O O . SER A 1 189 ? -0.887 14.319 4.910 1.00 79.06 189 SER A O 1
ATOM 1548 N N . THR A 1 190 ? -1.444 12.961 3.214 1.00 78.69 190 THR A N 1
ATOM 1549 C CA . THR A 1 190 ? -1.200 13.956 2.160 1.00 78.69 190 THR A CA 1
ATOM 1550 C C . THR A 1 190 ? -2.165 15.136 2.278 1.00 78.69 190 THR A C 1
ATOM 1552 O O . THR A 1 190 ? -1.732 16.281 2.195 1.00 78.69 190 THR A O 1
ATOM 1555 N N . ALA A 1 191 ? -3.453 14.896 2.538 1.00 79.06 191 ALA A N 1
ATOM 1556 C CA . ALA A 1 191 ? -4.427 15.965 2.760 1.00 79.06 191 ALA A CA 1
ATOM 1557 C C . ALA A 1 191 ? -4.084 16.806 4.002 1.00 79.06 191 ALA A C 1
ATOM 1559 O O . ALA A 1 191 ? -4.139 18.033 3.954 1.00 79.06 191 ALA A O 1
ATOM 1560 N N . THR A 1 192 ? -3.677 16.159 5.099 1.00 77.50 192 THR A N 1
ATOM 1561 C CA . THR A 1 192 ? -3.206 16.841 6.317 1.00 77.50 192 THR A CA 1
ATOM 1562 C C . THR A 1 192 ? -1.974 17.695 6.027 1.00 77.50 192 THR A C 1
ATOM 1564 O O . THR A 1 192 ? -1.947 18.871 6.380 1.00 77.50 192 THR A O 1
ATOM 1567 N N . PHE A 1 193 ? -0.993 17.144 5.312 1.00 77.06 193 PHE A N 1
ATOM 1568 C CA . PHE A 1 193 ? 0.203 17.873 4.908 1.00 77.06 193 PHE A CA 1
ATOM 1569 C C . PHE A 1 193 ? -0.137 19.099 4.053 1.00 77.06 193 PHE A C 1
ATOM 1571 O O . PHE A 1 193 ? 0.321 20.193 4.358 1.00 77.06 193 PHE A O 1
ATOM 1578 N N . ARG A 1 194 ? -0.986 18.958 3.028 1.00 79.69 194 ARG A N 1
ATOM 1579 C CA . ARG A 1 194 ? -1.386 20.075 2.151 1.00 79.69 194 ARG A CA 1
ATOM 1580 C C . ARG A 1 194 ? -2.079 21.206 2.912 1.00 79.69 194 ARG A C 1
ATOM 1582 O O . ARG A 1 194 ? -1.880 22.372 2.587 1.00 79.69 194 ARG A O 1
ATOM 1589 N N . ARG A 1 195 ? -2.848 20.875 3.957 1.00 78.75 195 ARG A N 1
ATOM 1590 C CA . ARG A 1 195 ? -3.479 21.873 4.838 1.00 78.75 195 ARG A CA 1
ATOM 1591 C C . ARG A 1 195 ? -2.456 22.677 5.636 1.00 78.75 195 ARG A C 1
ATOM 1593 O O . ARG A 1 195 ? -2.633 23.881 5.792 1.00 78.75 195 ARG A O 1
ATOM 1600 N N . VAL A 1 196 ? -1.409 22.020 6.135 1.00 76.94 196 VAL A N 1
ATOM 1601 C CA . VAL A 1 196 ? -0.335 22.671 6.904 1.00 76.94 196 VAL A CA 1
ATOM 1602 C C . VAL A 1 196 ? 0.613 23.446 5.977 1.00 76.94 196 VAL A C 1
ATOM 1604 O O . VAL A 1 196 ? 0.988 24.576 6.279 1.00 76.94 196 VAL A O 1
ATOM 1607 N N . TYR A 1 197 ? 0.947 22.886 4.811 1.00 75.56 197 TYR A N 1
ATOM 1608 C CA . TYR A 1 197 ? 1.910 23.435 3.855 1.00 75.56 197 TYR A CA 1
ATOM 1609 C C . TYR A 1 197 ? 1.221 23.848 2.546 1.00 75.56 197 TYR A C 1
ATOM 1611 O O . TYR A 1 197 ? 1.142 23.083 1.580 1.00 75.56 197 TYR A O 1
ATOM 1619 N N . LYS A 1 198 ? 0.766 25.106 2.497 1.00 72.56 198 LYS A N 1
ATOM 1620 C CA . LYS A 1 198 ? 0.001 25.681 1.371 1.00 72.56 198 LYS A CA 1
ATOM 1621 C C . LYS A 1 198 ? 0.747 25.709 0.027 1.00 72.56 198 LYS A C 1
ATOM 1623 O O . LYS A 1 198 ? 0.107 25.702 -1.013 1.00 72.56 198 LYS A O 1
ATOM 1628 N N . ASN A 1 199 ? 2.082 25.683 0.041 1.00 76.50 199 ASN A N 1
ATOM 1629 C CA . ASN A 1 199 ? 2.926 25.669 -1.167 1.00 76.50 199 ASN A CA 1
ATOM 1630 C C . ASN A 1 199 ? 3.319 24.244 -1.605 1.00 76.50 199 ASN A C 1
ATOM 1632 O O . ASN A 1 199 ? 4.357 24.040 -2.239 1.00 76.50 199 ASN A O 1
ATOM 1636 N N . SER A 1 200 ? 2.541 23.239 -1.205 1.00 75.12 200 SER A N 1
ATOM 1637 C CA . SER A 1 200 ? 2.795 21.843 -1.554 1.00 75.12 200 SER A CA 1
ATOM 1638 C C . SER A 1 200 ? 2.526 21.582 -3.036 1.00 75.12 200 SER A C 1
ATOM 1640 O O . SER A 1 200 ? 1.591 22.106 -3.639 1.00 75.12 200 SER A O 1
ATOM 1642 N N . LYS A 1 201 ? 3.378 20.759 -3.646 1.00 75.62 201 LYS A N 1
ATOM 1643 C CA . LYS A 1 201 ? 3.255 20.398 -5.061 1.00 75.62 201 LYS A CA 1
ATOM 1644 C C . LYS A 1 201 ? 2.204 19.291 -5.227 1.00 75.62 201 LYS A C 1
ATOM 1646 O O . LYS A 1 201 ? 2.160 18.376 -4.403 1.00 75.62 201 LYS A O 1
ATOM 1651 N N . PRO A 1 202 ? 1.405 19.285 -6.310 1.00 69.69 202 PRO A N 1
ATOM 1652 C CA . PRO A 1 202 ? 0.306 18.327 -6.484 1.00 69.69 202 PRO A CA 1
ATOM 1653 C C . PRO A 1 202 ? 0.766 16.859 -6.544 1.00 69.69 202 PRO A C 1
ATOM 1655 O O . PRO A 1 202 ? 0.014 15.961 -6.177 1.00 69.69 202 PRO A O 1
ATOM 1658 N N . TYR A 1 203 ? 2.015 16.609 -6.939 1.00 70.12 203 TYR A N 1
ATOM 1659 C CA . TYR A 1 203 ? 2.621 15.274 -6.999 1.00 70.12 203 TYR A CA 1
ATOM 1660 C C . TYR A 1 203 ? 3.333 14.840 -5.709 1.00 70.12 203 TYR A C 1
ATOM 1662 O O . TYR A 1 203 ? 3.819 13.711 -5.650 1.00 70.12 203 TYR A O 1
ATOM 1670 N N . GLN A 1 204 ? 3.423 15.700 -4.687 1.00 73.62 204 GLN A N 1
ATOM 1671 C CA . GLN A 1 204 ? 3.957 15.301 -3.384 1.00 73.62 204 GLN A CA 1
ATOM 1672 C C . GLN A 1 204 ? 2.925 14.433 -2.659 1.00 73.62 204 GLN A C 1
ATOM 1674 O O . GLN A 1 204 ? 1.795 14.867 -2.413 1.00 73.62 204 GLN A O 1
ATOM 1679 N N . LYS A 1 205 ? 3.321 13.201 -2.325 1.00 73.25 205 LYS A N 1
ATOM 1680 C CA . LYS A 1 205 ? 2.511 12.240 -1.558 1.00 73.25 205 LYS A CA 1
ATOM 1681 C C . LYS A 1 205 ? 3.246 11.850 -0.280 1.00 73.25 205 LYS A C 1
ATOM 1683 O O . LYS A 1 205 ? 4.461 11.663 -0.308 1.00 73.25 205 LYS A O 1
ATOM 1688 N N . PHE A 1 206 ? 2.507 11.711 0.819 1.00 74.00 206 PHE A N 1
ATOM 1689 C CA . PHE A 1 206 ? 3.053 11.390 2.138 1.00 74.00 206 PHE A CA 1
ATOM 1690 C C . PHE A 1 206 ? 2.589 10.027 2.626 1.00 74.00 206 PHE A C 1
ATOM 1692 O O . PHE A 1 206 ? 1.395 9.741 2.654 1.00 74.00 206 PHE A O 1
ATOM 1699 N N . PHE A 1 207 ? 3.529 9.205 3.074 1.00 72.00 207 PHE A N 1
ATOM 1700 C CA . PHE A 1 207 ? 3.260 7.967 3.797 1.00 72.00 207 PHE A CA 1
ATOM 1701 C C . PHE A 1 207 ? 4.342 7.762 4.852 1.00 72.00 207 PHE A C 1
ATOM 1703 O O . PHE A 1 207 ? 5.513 8.012 4.583 1.00 72.00 207 PHE A O 1
ATOM 1710 N N . ARG A 1 208 ? 3.957 7.324 6.060 1.00 70.38 208 ARG A N 1
ATOM 1711 C CA . ARG A 1 208 ? 4.890 7.078 7.178 1.00 70.38 208 ARG A CA 1
ATOM 1712 C C . ARG A 1 208 ? 5.831 8.269 7.454 1.00 70.38 208 ARG A C 1
ATOM 1714 O O . ARG A 1 208 ? 7.038 8.103 7.561 1.00 70.38 208 ARG A O 1
ATOM 1721 N N . ASN A 1 209 ? 5.295 9.490 7.500 1.00 68.88 209 ASN A N 1
ATOM 1722 C CA . ASN A 1 209 ? 6.077 10.728 7.681 1.00 68.88 209 ASN A CA 1
ATOM 1723 C C . ASN A 1 209 ? 7.138 10.986 6.592 1.00 68.88 209 ASN A C 1
ATOM 1725 O O . ASN A 1 209 ? 7.985 11.866 6.750 1.00 68.88 209 ASN A O 1
ATOM 1729 N N . VAL A 1 210 ? 7.093 10.256 5.470 1.00 69.62 210 VAL A N 1
ATOM 1730 C CA . VAL A 1 210 ? 7.999 10.456 4.340 1.00 69.62 210 VAL A CA 1
ATOM 1731 C C . VAL A 1 210 ? 7.257 11.012 3.133 1.00 69.62 210 VAL A C 1
ATOM 1733 O O . VAL A 1 210 ? 6.210 10.506 2.731 1.00 69.62 210 VAL A O 1
ATOM 1736 N N . CYS A 1 211 ? 7.832 12.057 2.542 1.00 71.12 211 CYS A N 1
ATOM 1737 C CA . CYS A 1 211 ? 7.394 12.644 1.286 1.00 71.12 211 CYS A CA 1
ATOM 1738 C C . CYS A 1 211 ? 8.049 11.937 0.095 1.00 71.12 211 CYS A C 1
ATOM 1740 O O . CYS A 1 211 ? 9.281 11.885 -0.006 1.00 71.12 211 CYS A O 1
ATOM 1742 N N . MET A 1 212 ? 7.231 11.473 -0.849 1.00 70.06 212 MET A N 1
ATOM 1743 C CA . MET A 1 212 ? 7.663 11.207 -2.218 1.00 70.06 212 MET A CA 1
ATOM 1744 C C . MET A 1 212 ? 7.506 12.473 -3.052 1.00 70.06 212 MET A C 1
ATOM 1746 O O . MET A 1 212 ? 6.396 12.861 -3.414 1.00 70.06 212 MET A O 1
ATOM 1750 N N . ASP A 1 213 ? 8.636 13.087 -3.389 1.00 68.88 213 ASP A N 1
ATOM 1751 C CA . ASP A 1 213 ? 8.715 14.219 -4.306 1.00 68.88 213 ASP A CA 1
ATOM 1752 C C . ASP A 1 213 ? 9.346 13.747 -5.618 1.00 68.88 213 ASP A C 1
ATOM 1754 O O . ASP A 1 213 ? 10.512 13.366 -5.644 1.00 68.88 213 ASP A O 1
ATOM 1758 N N . LYS A 1 214 ? 8.581 13.761 -6.712 1.00 65.44 214 LYS A N 1
ATOM 1759 C CA . LYS A 1 214 ? 9.032 13.282 -8.027 1.00 65.44 214 LYS A CA 1
ATOM 1760 C C . LYS A 1 214 ? 10.269 14.024 -8.557 1.00 65.44 214 LYS A C 1
ATOM 1762 O O . LYS A 1 214 ? 11.024 13.424 -9.315 1.00 65.44 214 LYS A O 1
ATOM 1767 N N . ASP A 1 215 ? 10.491 15.279 -8.163 1.00 65.69 215 ASP A N 1
ATOM 1768 C CA . ASP A 1 215 ? 11.639 16.064 -8.637 1.00 65.69 215 ASP A CA 1
ATOM 1769 C C . ASP A 1 215 ? 12.916 15.753 -7.853 1.00 65.69 215 ASP A C 1
ATOM 1771 O O . ASP A 1 215 ? 14.022 15.984 -8.335 1.00 65.69 215 ASP A O 1
ATOM 1775 N N . ARG A 1 216 ? 12.767 15.264 -6.617 1.00 65.06 216 ARG A N 1
ATOM 1776 C CA . ARG A 1 216 ? 13.881 15.029 -5.685 1.00 65.06 216 ARG A CA 1
ATOM 1777 C C . ARG A 1 216 ? 14.176 13.548 -5.471 1.00 65.06 216 ARG A C 1
ATOM 1779 O O . ARG A 1 216 ? 15.291 13.204 -5.086 1.00 65.06 216 ARG A O 1
ATOM 1786 N N . ALA A 1 217 ? 13.191 12.684 -5.698 1.00 69.12 217 ALA A N 1
ATOM 1787 C CA . ALA A 1 217 ? 13.284 11.254 -5.468 1.00 69.12 217 ALA A CA 1
ATOM 1788 C C . ALA A 1 217 ? 13.691 10.522 -6.748 1.00 69.12 217 ALA A C 1
ATOM 1790 O O . ALA A 1 217 ? 12.977 10.510 -7.753 1.00 69.12 217 ALA A O 1
ATOM 1791 N N . SER A 1 218 ? 14.824 9.831 -6.686 1.00 73.88 218 SER A N 1
ATOM 1792 C CA . SER A 1 218 ? 15.187 8.827 -7.678 1.00 73.88 218 SER A CA 1
ATOM 1793 C C . SER A 1 218 ? 14.489 7.501 -7.359 1.00 73.88 218 SER A C 1
ATOM 1795 O O . SER A 1 218 ? 14.551 7.004 -6.237 1.00 73.88 218 SER A O 1
ATOM 1797 N N . PHE A 1 219 ? 13.801 6.923 -8.343 1.00 76.75 219 PHE A N 1
ATOM 1798 C CA . PHE A 1 219 ? 13.245 5.576 -8.226 1.00 76.75 219 PHE A CA 1
ATOM 1799 C C . PHE A 1 219 ? 14.257 4.572 -8.775 1.00 76.75 219 PHE A C 1
ATOM 1801 O O . PHE A 1 219 ? 14.673 4.692 -9.931 1.00 76.75 219 PHE A O 1
ATOM 1808 N N . ASP A 1 220 ? 14.682 3.631 -7.940 1.00 82.94 220 ASP A N 1
ATOM 1809 C CA . ASP A 1 220 ? 15.558 2.541 -8.349 1.00 82.94 220 ASP A CA 1
ATOM 1810 C C . ASP A 1 220 ? 14.709 1.432 -8.968 1.00 82.94 220 ASP A C 1
ATOM 1812 O O . ASP A 1 220 ? 13.944 0.765 -8.272 1.00 82.94 220 ASP A O 1
ATOM 1816 N N . THR A 1 221 ? 14.803 1.275 -10.286 1.00 84.44 221 THR A N 1
ATOM 1817 C CA . THR A 1 221 ? 14.043 0.274 -11.045 1.00 84.44 221 THR A CA 1
ATOM 1818 C C . THR A 1 221 ? 14.826 -1.015 -11.267 1.00 84.44 221 THR A C 1
ATOM 1820 O O . THR A 1 221 ? 14.245 -1.996 -11.718 1.00 84.44 221 THR A O 1
ATOM 1823 N N . THR A 1 222 ? 16.123 -1.037 -10.942 1.00 85.62 222 THR A N 1
ATOM 1824 C CA . THR A 1 222 ? 17.031 -2.136 -11.316 1.00 85.62 222 THR A CA 1
ATOM 1825 C C . THR A 1 222 ? 16.670 -3.462 -10.653 1.00 85.62 222 THR A C 1
ATOM 1827 O O . THR A 1 222 ? 16.912 -4.525 -11.207 1.00 85.62 222 THR A O 1
ATOM 1830 N N . TRP A 1 223 ? 16.041 -3.408 -9.478 1.00 85.62 223 TRP A N 1
ATOM 1831 C CA . TRP A 1 223 ? 15.609 -4.594 -8.743 1.00 85.62 223 TRP A CA 1
ATOM 1832 C C . TRP A 1 223 ? 14.237 -5.119 -9.185 1.00 85.62 223 TRP A C 1
ATOM 1834 O O . TRP A 1 223 ? 13.871 -6.222 -8.789 1.00 85.62 223 TRP A O 1
ATOM 1844 N N . ILE A 1 224 ? 13.468 -4.353 -9.965 1.00 82.88 224 ILE A N 1
ATOM 1845 C CA . ILE A 1 224 ? 12.133 -4.758 -10.433 1.00 82.88 224 ILE A CA 1
ATOM 1846 C C . ILE A 1 224 ? 12.068 -5.050 -11.924 1.00 82.88 224 ILE A C 1
ATOM 1848 O O . ILE A 1 224 ? 11.094 -5.651 -12.356 1.00 82.88 224 ILE A O 1
ATOM 1852 N N . SER A 1 225 ? 13.022 -4.594 -12.729 1.00 84.19 225 SER A N 1
ATOM 1853 C CA . SER A 1 225 ? 12.960 -4.764 -14.175 1.00 84.19 225 SER A CA 1
ATOM 1854 C C . SER A 1 225 ? 14.331 -4.634 -14.810 1.00 84.19 225 SER A C 1
ATOM 1856 O O . SER A 1 225 ? 15.136 -3.801 -14.394 1.00 84.19 225 SER A O 1
ATOM 1858 N N . ASP A 1 226 ? 14.530 -5.384 -15.889 1.00 82.12 226 ASP A N 1
ATOM 1859 C CA . ASP A 1 226 ? 15.671 -5.208 -16.790 1.00 82.12 226 ASP A CA 1
ATOM 1860 C C . ASP A 1 226 ? 15.424 -4.090 -17.817 1.00 82.12 226 ASP A C 1
ATOM 1862 O O . ASP A 1 226 ? 16.313 -3.743 -18.595 1.00 82.12 226 ASP A O 1
ATOM 1866 N N . LEU A 1 227 ? 14.202 -3.546 -17.872 1.00 79.88 227 LEU A N 1
ATOM 1867 C CA . LEU A 1 227 ? 13.863 -2.468 -18.791 1.00 79.88 227 LEU A CA 1
ATOM 1868 C C . LEU A 1 227 ? 14.462 -1.135 -18.317 1.00 79.88 227 LEU A C 1
ATOM 1870 O O . LEU A 1 227 ? 14.555 -0.881 -17.111 1.00 79.88 227 LEU A O 1
ATOM 1874 N N . PRO A 1 228 ? 14.791 -0.232 -19.259 1.00 82.38 228 PRO A N 1
ATOM 1875 C CA . PRO A 1 228 ? 15.190 1.130 -18.937 1.00 82.38 228 PRO A CA 1
ATOM 1876 C C . PRO A 1 228 ? 14.233 1.817 -17.959 1.00 82.38 228 PRO A C 1
ATOM 1878 O O . PRO A 1 228 ? 13.005 1.678 -18.034 1.00 82.38 228 PRO A O 1
ATOM 1881 N N . LYS A 1 229 ? 14.816 2.594 -17.042 1.00 81.62 229 LYS A N 1
ATOM 1882 C CA . LYS A 1 229 ? 14.114 3.263 -15.941 1.00 81.62 229 LYS A CA 1
ATOM 1883 C C . LYS A 1 229 ? 12.925 4.085 -16.421 1.00 81.62 229 LYS A C 1
ATOM 1885 O O . LYS A 1 229 ? 11.919 4.163 -15.716 1.00 81.62 229 LYS A O 1
ATOM 1890 N N . GLU A 1 230 ? 13.023 4.704 -17.588 1.00 79.75 230 GLU A N 1
ATOM 1891 C CA . GLU A 1 230 ? 12.000 5.559 -18.183 1.00 79.75 230 GLU A CA 1
ATOM 1892 C C . GLU A 1 230 ? 10.719 4.766 -18.463 1.00 79.75 230 GLU A C 1
ATOM 1894 O O . GLU A 1 230 ? 9.631 5.209 -18.087 1.00 79.75 230 GLU A O 1
ATOM 1899 N N . TYR A 1 231 ? 10.849 3.560 -19.024 1.00 78.12 231 TYR A N 1
ATOM 1900 C CA . TYR A 1 231 ? 9.721 2.680 -19.338 1.00 78.12 231 TYR A CA 1
ATOM 1901 C C . TYR A 1 231 ? 9.078 2.111 -18.083 1.00 78.12 231 TYR A C 1
ATOM 1903 O O . TYR A 1 231 ? 7.860 2.178 -17.921 1.00 78.12 231 TYR A O 1
ATOM 1911 N N . VAL A 1 232 ? 9.898 1.631 -17.149 1.00 78.38 232 VAL A N 1
ATOM 1912 C CA . VAL A 1 232 ? 9.417 1.132 -15.856 1.00 78.38 232 VAL A CA 1
ATOM 1913 C C . VAL A 1 232 ? 8.716 2.253 -15.092 1.00 78.38 232 VAL A C 1
ATOM 1915 O O . VAL A 1 232 ? 7.638 2.064 -14.536 1.00 78.38 232 VAL A O 1
ATOM 1918 N N . SER A 1 233 ? 9.274 3.464 -15.127 1.00 75.75 233 SER A N 1
ATOM 1919 C CA . SER A 1 233 ? 8.655 4.646 -14.530 1.00 75.75 233 SER A CA 1
ATOM 1920 C C . SER A 1 233 ? 7.341 5.005 -15.212 1.00 75.75 233 SER A C 1
ATOM 1922 O O . SER A 1 233 ? 6.423 5.429 -14.520 1.00 75.75 233 SER A O 1
ATOM 1924 N N . MET A 1 234 ? 7.228 4.877 -16.536 1.00 74.56 234 MET A N 1
ATOM 1925 C CA . MET A 1 234 ? 5.975 5.112 -17.260 1.00 74.56 234 MET A CA 1
ATOM 1926 C C . MET A 1 234 ? 4.912 4.085 -16.868 1.00 74.56 234 MET A C 1
ATOM 1928 O O . MET A 1 234 ? 3.787 4.470 -16.566 1.00 74.56 234 MET A O 1
ATOM 1932 N N . TYR A 1 235 ? 5.286 2.810 -16.778 1.00 75.44 235 TYR A N 1
ATOM 1933 C CA . TYR A 1 235 ? 4.407 1.738 -16.324 1.00 75.44 235 TYR A CA 1
ATOM 1934 C C . TYR A 1 235 ? 3.940 1.952 -14.873 1.00 75.44 235 TYR A C 1
ATOM 1936 O O . TYR A 1 235 ? 2.739 2.007 -14.611 1.00 75.44 235 TYR A O 1
ATOM 1944 N N . ILE A 1 236 ? 4.858 2.203 -13.934 1.00 72.69 236 ILE A N 1
ATOM 1945 C CA . ILE A 1 236 ? 4.522 2.510 -12.532 1.00 72.69 236 ILE A CA 1
ATOM 1946 C C . ILE A 1 236 ? 3.662 3.771 -12.443 1.00 72.69 236 ILE A C 1
ATOM 1948 O O . ILE A 1 236 ? 2.699 3.819 -11.681 1.00 72.69 236 ILE A O 1
ATOM 1952 N N . LYS A 1 237 ? 3.978 4.807 -13.228 1.00 65.75 237 LYS A N 1
ATOM 1953 C CA . LYS A 1 237 ? 3.139 6.004 -13.308 1.00 65.75 237 LYS A CA 1
ATOM 1954 C C . LYS A 1 237 ? 1.762 5.659 -13.845 1.00 65.75 237 LYS A C 1
ATOM 1956 O O . LYS A 1 237 ? 0.816 6.153 -13.275 1.00 65.75 237 LYS A O 1
ATOM 1961 N N . SER A 1 238 ? 1.609 4.804 -14.851 1.00 64.12 238 SER A N 1
ATOM 1962 C CA . SER A 1 238 ? 0.287 4.416 -15.365 1.00 64.12 238 SER A CA 1
ATOM 1963 C C . SER A 1 238 ? -0.561 3.681 -14.319 1.00 64.12 238 SER A C 1
ATOM 1965 O O . SER A 1 238 ? -1.762 3.923 -14.232 1.00 64.12 238 SER A O 1
ATOM 1967 N N . GLN A 1 239 ? 0.070 2.898 -13.435 1.00 60.84 239 GLN A N 1
ATOM 1968 C CA . GLN A 1 239 ? -0.598 2.340 -12.256 1.00 60.84 239 GLN A CA 1
ATOM 1969 C C . GLN A 1 239 ? -1.005 3.425 -11.239 1.00 60.84 239 GLN A C 1
ATOM 1971 O O . GLN A 1 239 ? -2.051 3.308 -10.606 1.00 60.84 239 GLN A O 1
ATOM 1976 N N . ARG A 1 240 ? -0.212 4.501 -11.115 1.00 53.75 240 ARG A N 1
ATOM 1977 C CA . ARG A 1 240 ? -0.462 5.658 -10.227 1.00 53.75 240 ARG A CA 1
ATOM 1978 C C . ARG A 1 240 ? -1.354 6.753 -10.825 1.00 53.75 240 ARG A C 1
ATOM 1980 O O . ARG A 1 240 ? -1.956 7.502 -10.072 1.00 53.75 240 ARG A O 1
ATOM 1987 N N . VAL A 1 241 ? -1.475 6.862 -12.148 1.00 41.75 241 VAL A N 1
ATOM 1988 C CA . VAL A 1 241 ? -2.323 7.841 -12.861 1.00 41.75 241 VAL A CA 1
ATOM 1989 C C . VAL A 1 241 ? -3.804 7.546 -12.597 1.00 41.75 241 VAL A C 1
ATOM 1991 O O . VAL A 1 241 ? -4.641 8.438 -12.638 1.00 41.75 241 VAL A O 1
ATOM 1994 N N . LEU A 1 242 ? -4.121 6.318 -12.185 1.00 40.97 242 LEU A N 1
ATOM 1995 C CA . LEU A 1 242 ? -5.420 5.924 -11.638 1.00 40.97 242 LEU A CA 1
ATOM 1996 C C . LEU A 1 242 ? -5.646 6.350 -10.173 1.00 40.97 242 LEU A C 1
ATOM 1998 O O . LEU A 1 242 ? -6.729 6.128 -9.627 1.00 40.97 242 LEU A O 1
ATOM 2002 N N . GLU A 1 243 ? -4.635 6.937 -9.531 1.00 48.44 243 GLU A N 1
ATOM 2003 C CA . GLU A 1 243 ? -4.670 7.489 -8.172 1.00 48.44 243 GLU A CA 1
ATOM 2004 C C . GLU A 1 243 ? -4.632 9.030 -8.163 1.00 48.44 243 GLU A C 1
ATOM 2006 O O . GLU A 1 243 ? -4.841 9.623 -7.107 1.00 48.44 243 GLU A O 1
ATOM 2011 N N . ASP A 1 244 ? -4.365 9.678 -9.307 1.00 42.66 244 ASP A N 1
ATOM 2012 C CA . ASP A 1 244 ? -4.184 11.137 -9.414 1.00 42.66 244 ASP A CA 1
ATOM 2013 C C . ASP A 1 244 ? -5.480 11.916 -9.734 1.00 42.66 244 ASP A C 1
ATOM 2015 O O . ASP A 1 244 ? -5.471 13.145 -9.747 1.00 42.66 244 ASP A O 1
ATOM 2019 N N . GLU A 1 245 ? -6.632 11.251 -9.865 1.00 42.97 245 GLU A N 1
ATOM 2020 C CA . GLU A 1 245 ? -7.943 11.917 -9.768 1.00 42.97 245 GLU A CA 1
ATOM 2021 C C . GLU A 1 245 ? -8.396 11.990 -8.299 1.00 42.97 245 GLU A C 1
ATOM 2023 O O . GLU A 1 245 ? -9.254 11.237 -7.837 1.00 42.97 245 GLU A O 1
ATOM 2028 N N . GLN A 1 246 ? -7.809 12.913 -7.536 1.00 45.12 246 GLN A N 1
ATOM 2029 C CA . GLN A 1 246 ? -8.348 13.327 -6.237 1.00 45.12 246 GLN A CA 1
ATOM 2030 C C . GLN A 1 246 ? -8.476 14.849 -6.158 1.00 45.12 246 GLN A C 1
ATOM 2032 O O . GLN A 1 246 ? -7.700 15.522 -5.483 1.00 45.12 246 GLN A O 1
ATOM 2037 N N . VAL A 1 247 ? -9.533 15.382 -6.775 1.00 47.34 247 VAL A N 1
ATOM 2038 C CA . VAL A 1 247 ? -10.209 16.580 -6.249 1.00 47.34 247 VAL A CA 1
ATOM 2039 C C . VAL A 1 247 ? -11.250 16.093 -5.241 1.00 47.34 247 VAL A C 1
ATOM 2041 O O . VAL A 1 247 ? -12.434 15.990 -5.530 1.00 47.34 247 VAL A O 1
ATOM 2044 N N . LEU A 1 248 ? -10.794 15.658 -4.066 1.00 50.53 248 LEU A N 1
ATOM 2045 C CA . LEU A 1 248 ? -11.659 15.111 -3.014 1.00 50.53 248 LEU A CA 1
ATOM 2046 C C . LEU A 1 248 ? -11.129 15.539 -1.645 1.00 50.53 248 LEU A C 1
ATOM 2048 O O . LEU A 1 248 ? -10.566 14.748 -0.895 1.00 50.53 248 LEU A O 1
ATOM 2052 N N . SER A 1 249 ? -11.251 16.832 -1.343 1.00 45.28 249 SER A N 1
ATOM 2053 C CA . SER A 1 249 ? -11.026 17.386 0.004 1.00 45.28 249 SER A CA 1
ATOM 2054 C C . SER A 1 249 ? -11.392 18.874 0.071 1.00 45.28 249 SER A C 1
ATOM 2056 O O . SER A 1 249 ? -11.910 19.329 1.089 1.00 45.28 249 SER A O 1
ATOM 2058 N N . GLU A 1 250 ? -11.151 19.630 -1.003 1.00 42.28 250 GLU A N 1
ATOM 2059 C CA . GLU A 1 250 ? -11.230 21.099 -0.979 1.00 42.28 250 GLU A CA 1
ATOM 2060 C C . GLU A 1 250 ? -12.666 21.630 -1.140 1.00 42.28 250 GLU A C 1
ATOM 2062 O O . GLU A 1 250 ? -13.083 22.490 -0.361 1.00 42.28 250 GLU A O 1
ATOM 2067 N N . ASP A 1 251 ? -13.487 21.013 -1.995 1.00 50.16 251 ASP A N 1
ATOM 2068 C CA . ASP A 1 251 ? -14.881 21.445 -2.214 1.00 50.16 251 ASP A CA 1
ATOM 2069 C C . ASP A 1 251 ? -15.812 21.153 -1.024 1.00 50.16 251 ASP A C 1
ATOM 2071 O O . ASP A 1 251 ? -16.818 21.833 -0.799 1.00 50.16 251 ASP A O 1
ATOM 2075 N N . LEU A 1 252 ? -15.462 20.152 -0.213 1.00 49.06 252 LEU A N 1
ATOM 2076 C CA . LEU A 1 252 ? -16.273 19.702 0.915 1.00 49.06 252 LEU A CA 1
ATOM 2077 C C . LEU A 1 252 ? -16.028 20.509 2.195 1.00 49.06 252 LEU A C 1
ATOM 2079 O O . LEU A 1 252 ? -16.889 20.560 3.068 1.00 49.06 252 LEU A O 1
ATOM 2083 N N . HIS A 1 253 ? -14.860 21.131 2.337 1.00 44.84 253 HIS A N 1
ATOM 2084 C CA . HIS A 1 253 ? -14.576 21.995 3.478 1.00 44.84 253 HIS A CA 1
ATOM 2085 C C . HIS A 1 253 ? -15.201 23.375 3.255 1.00 44.84 253 HIS A C 1
ATOM 2087 O O . HIS A 1 253 ? -16.027 23.798 4.061 1.00 44.84 253 HIS A O 1
ATOM 2093 N N . PHE A 1 254 ? -14.927 23.995 2.100 1.00 49.44 254 PHE A N 1
ATOM 2094 C CA . PHE A 1 254 ? -15.376 25.348 1.756 1.00 49.44 254 PHE A CA 1
ATOM 2095 C C . PHE A 1 254 ? -16.905 25.504 1.779 1.00 49.44 254 PHE A C 1
ATOM 2097 O O . PHE A 1 254 ? -17.437 26.444 2.366 1.00 49.44 254 PHE A O 1
ATOM 2104 N N . TYR A 1 255 ? -17.650 24.543 1.224 1.00 49.53 255 TYR A N 1
ATOM 2105 C CA . TYR A 1 255 ? -19.115 24.610 1.211 1.00 49.53 255 TYR A CA 1
ATOM 2106 C C . TYR A 1 255 ? -19.742 24.499 2.615 1.00 49.53 255 TYR A C 1
ATOM 2108 O O . TYR A 1 255 ? -20.807 25.063 2.873 1.00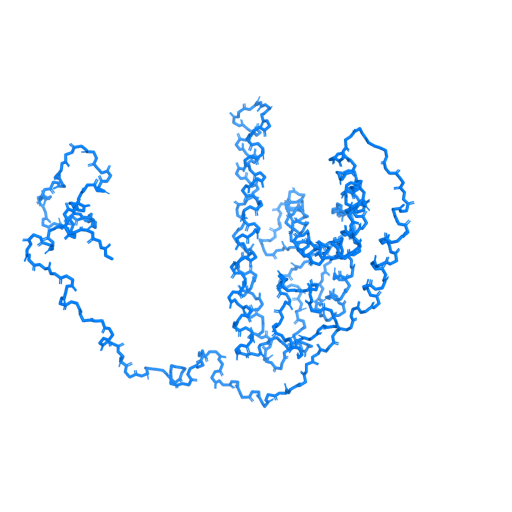 49.53 255 TYR A O 1
ATOM 2116 N N . TYR A 1 256 ? -19.104 23.770 3.535 1.00 46.88 256 TYR A N 1
ATOM 2117 C CA . TYR A 1 256 ? -19.691 23.433 4.834 1.00 46.88 256 TYR A CA 1
ATOM 2118 C C . TYR A 1 256 ? -19.244 24.347 5.970 1.00 46.88 256 TYR A C 1
ATOM 2120 O O . TYR A 1 256 ? -20.031 24.554 6.894 1.00 46.88 256 TYR A O 1
ATOM 2128 N N . THR A 1 257 ? -18.026 24.892 5.918 1.00 49.56 257 THR A N 1
ATOM 2129 C CA . THR A 1 257 ? -17.569 25.893 6.892 1.00 49.56 257 THR A CA 1
ATOM 2130 C C . THR A 1 257 ? -18.110 27.278 6.566 1.00 49.56 257 THR A C 1
ATOM 2132 O O . THR A 1 257 ? -18.615 27.946 7.465 1.00 49.56 257 THR A O 1
ATOM 2135 N N . GLU A 1 258 ? -18.106 27.671 5.288 1.00 50.91 258 GLU A N 1
ATOM 2136 C CA . GLU A 1 258 ? -18.427 29.050 4.898 1.00 50.91 258 GLU A CA 1
ATOM 2137 C C . GLU A 1 258 ? -19.905 29.254 4.533 1.00 50.91 258 GLU A C 1
ATOM 2139 O O . GLU A 1 258 ? -20.476 30.295 4.850 1.00 50.91 258 GLU A O 1
ATOM 2144 N N . LYS A 1 259 ? -20.569 28.271 3.895 1.00 45.22 259 LYS A N 1
ATOM 2145 C CA . LYS A 1 259 ? -21.891 28.503 3.272 1.00 45.22 259 LYS A CA 1
ATOM 2146 C C . LYS A 1 259 ? -23.117 28.107 4.107 1.00 45.22 259 LYS A C 1
ATOM 2148 O O . LYS A 1 259 ? -24.175 28.692 3.905 1.00 45.22 259 LYS A O 1
ATOM 2153 N N . MET A 1 260 ? -23.032 27.105 4.992 1.00 48.38 260 MET A N 1
ATOM 2154 C CA . MET A 1 260 ? -24.241 26.493 5.595 1.00 48.38 260 MET A CA 1
ATOM 2155 C C . MET A 1 260 ? -24.295 26.382 7.127 1.00 48.38 260 MET A C 1
ATOM 2157 O O . MET A 1 260 ? -25.356 26.049 7.646 1.00 48.38 260 MET A O 1
ATOM 2161 N N . ARG A 1 261 ? -23.211 26.658 7.862 1.00 52.22 261 ARG A N 1
ATOM 2162 C CA . ARG A 1 261 ? -23.202 26.841 9.333 1.00 52.22 261 ARG A CA 1
ATOM 2163 C C . ARG A 1 261 ? -24.059 25.863 10.201 1.00 52.22 261 ARG A C 1
ATOM 2165 O O . ARG A 1 261 ? -24.547 26.310 11.233 1.00 52.22 261 ARG A O 1
ATOM 2172 N N . ASN A 1 262 ? -24.244 24.557 9.887 1.00 53.16 262 ASN A N 1
ATOM 2173 C CA . ASN A 1 262 ? -24.653 23.537 10.902 1.00 53.16 262 ASN A CA 1
ATOM 2174 C C . ASN A 1 262 ? -24.578 22.018 10.525 1.00 53.16 262 ASN A C 1
ATOM 2176 O O . ASN A 1 262 ? -24.349 21.636 9.380 1.00 53.16 262 ASN A O 1
ATOM 2180 N N . SER A 1 263 ? -24.814 21.153 11.533 1.00 51.53 263 SER A N 1
ATOM 2181 C CA . SER A 1 263 ? -24.130 19.903 11.946 1.00 51.53 263 SER A CA 1
ATOM 2182 C C . SER A 1 263 ? -24.767 18.532 11.578 1.00 51.53 263 SER A C 1
ATOM 2184 O O . SER A 1 263 ? -25.221 17.784 12.442 1.00 51.53 263 SER A O 1
ATOM 2186 N N . ARG A 1 264 ? -24.784 18.103 10.305 1.00 52.19 264 ARG A N 1
ATOM 2187 C CA . ARG A 1 264 ? -25.514 16.865 9.904 1.00 52.19 264 ARG A CA 1
ATOM 2188 C C . ARG A 1 264 ? -24.643 15.663 9.486 1.00 52.19 264 ARG A C 1
ATOM 2190 O O . ARG A 1 264 ? -23.944 15.695 8.475 1.00 52.19 264 ARG A O 1
ATOM 2197 N N . TYR A 1 265 ? -24.775 14.564 10.238 1.00 48.88 265 TYR A N 1
ATOM 2198 C CA . TYR A 1 265 ? -24.095 13.259 10.109 1.00 48.88 265 TYR A CA 1
ATOM 2199 C C . TYR A 1 265 ? -24.363 12.510 8.788 1.00 48.88 265 TYR A C 1
ATOM 2201 O O . TYR A 1 265 ? -23.434 11.973 8.190 1.00 48.88 265 TYR A O 1
ATOM 2209 N N . ALA A 1 266 ? -25.598 12.534 8.273 1.00 47.91 266 ALA A N 1
ATOM 2210 C CA . ALA A 1 266 ? -25.970 11.809 7.050 1.00 47.91 266 ALA A CA 1
ATOM 2211 C C . ALA A 1 266 ? -25.182 12.273 5.811 1.00 47.91 266 ALA A C 1
ATOM 2213 O O . ALA A 1 266 ? -24.769 11.466 4.980 1.00 47.91 266 ALA A O 1
ATOM 2214 N N . LYS A 1 267 ? -24.898 13.579 5.723 1.00 57.22 267 LYS A N 1
ATOM 2215 C CA . LYS A 1 267 ? -24.089 14.130 4.633 1.00 57.22 267 LYS A CA 1
ATOM 2216 C C . LYS A 1 267 ? -22.618 13.722 4.778 1.00 57.22 267 LYS A C 1
ATOM 2218 O O . LYS A 1 267 ? -21.979 13.443 3.779 1.00 57.22 267 LYS A O 1
ATOM 2223 N N . ARG A 1 268 ? -22.088 13.604 6.005 1.00 59.00 268 ARG A N 1
ATOM 2224 C CA . ARG A 1 268 ? -20.733 13.061 6.244 1.00 59.00 268 ARG A CA 1
ATOM 2225 C C . ARG A 1 268 ? -20.632 11.590 5.841 1.00 59.00 268 ARG A C 1
ATOM 2227 O O . ARG A 1 268 ? -19.643 11.207 5.228 1.00 59.00 268 ARG A O 1
ATOM 2234 N N . LEU A 1 269 ? -21.654 10.789 6.143 1.00 59.12 269 LEU A N 1
ATOM 2235 C CA . LEU A 1 269 ? -21.699 9.376 5.761 1.00 59.12 269 LEU A CA 1
ATOM 2236 C C . LEU A 1 269 ? -21.690 9.201 4.236 1.00 59.12 269 LEU A C 1
ATOM 2238 O O . LEU A 1 269 ? -20.919 8.395 3.725 1.00 59.12 269 LEU A O 1
ATOM 2242 N N . ALA A 1 270 ? -22.485 9.991 3.509 1.00 60.84 270 ALA A N 1
ATOM 2243 C CA . ALA A 1 270 ? -22.498 9.971 2.046 1.00 60.84 270 ALA A CA 1
ATOM 2244 C C . ALA A 1 270 ? -21.120 10.301 1.442 1.00 60.84 270 ALA A C 1
ATOM 2246 O O . ALA A 1 270 ? -20.692 9.664 0.483 1.00 60.84 270 ALA A O 1
ATOM 2247 N N . GLU A 1 271 ? -20.394 11.255 2.025 1.00 65.50 271 GLU A N 1
ATOM 2248 C CA . GLU A 1 271 ? -19.055 11.629 1.560 1.00 65.50 271 GLU A CA 1
ATOM 2249 C C . GLU A 1 271 ? -18.001 10.566 1.899 1.00 65.50 271 GLU A C 1
ATOM 2251 O O . GLU A 1 271 ? -17.174 10.228 1.054 1.00 65.50 271 GLU A O 1
ATOM 2256 N N . LEU A 1 272 ? -18.075 9.947 3.081 1.00 68.50 272 LEU A N 1
ATOM 2257 C CA . LEU A 1 272 ? -17.225 8.800 3.425 1.00 68.50 272 LEU A CA 1
ATOM 2258 C C . LEU A 1 272 ? -17.465 7.610 2.483 1.00 68.50 272 LEU A C 1
ATOM 2260 O O . LEU A 1 272 ? -16.512 6.964 2.044 1.00 68.50 272 LEU A O 1
ATOM 2264 N N . LEU A 1 273 ? -18.721 7.355 2.111 1.00 68.88 273 LEU A N 1
ATOM 2265 C CA . LEU A 1 273 ? -19.074 6.320 1.138 1.00 68.88 273 LEU A CA 1
ATOM 2266 C C . LEU A 1 273 ? -18.515 6.625 -0.258 1.00 68.88 273 LEU A C 1
ATOM 2268 O O . LEU A 1 273 ? -18.025 5.714 -0.926 1.00 68.88 273 LEU A O 1
ATOM 2272 N N . LYS A 1 274 ? -18.506 7.893 -0.689 1.00 73.19 274 LYS A N 1
ATOM 2273 C CA . LYS A 1 274 ? -17.851 8.293 -1.947 1.00 73.19 274 LYS A CA 1
ATOM 2274 C C . LYS A 1 274 ? -16.349 8.016 -1.921 1.00 73.19 274 LYS A C 1
ATOM 2276 O O . LYS A 1 274 ? -15.820 7.510 -2.912 1.00 73.19 274 LYS A O 1
ATOM 2281 N N . VAL A 1 275 ? -15.669 8.297 -0.806 1.00 74.69 275 VAL A N 1
ATOM 2282 C CA . VAL A 1 275 ? -14.239 7.979 -0.643 1.00 74.69 275 VAL A CA 1
ATOM 2283 C C . VAL A 1 275 ? -14.012 6.471 -0.761 1.00 74.69 275 VAL A C 1
ATOM 2285 O O . VAL A 1 275 ? -13.170 6.049 -1.554 1.00 74.69 275 VAL A O 1
ATOM 2288 N N . ASN A 1 276 ? -14.809 5.659 -0.058 1.00 74.56 276 ASN A N 1
ATOM 2289 C CA . ASN A 1 276 ? -14.726 4.199 -0.141 1.00 74.56 276 ASN A CA 1
ATOM 2290 C C . ASN A 1 276 ? -14.928 3.686 -1.579 1.00 74.56 276 ASN A C 1
ATOM 2292 O O . ASN A 1 276 ? -14.102 2.933 -2.092 1.00 74.56 276 ASN A O 1
ATOM 2296 N N . ASN A 1 277 ? -15.974 4.153 -2.266 1.00 74.62 277 ASN A N 1
ATOM 2297 C CA . ASN A 1 277 ? -16.263 3.758 -3.648 1.00 74.62 277 ASN A CA 1
ATOM 2298 C C . ASN A 1 277 ? -15.142 4.172 -4.611 1.00 74.62 277 ASN A C 1
ATOM 2300 O O . ASN A 1 277 ? -14.808 3.433 -5.537 1.00 74.62 277 ASN A O 1
ATOM 2304 N N . THR A 1 278 ? -14.531 5.336 -4.387 1.00 74.94 278 THR A N 1
ATOM 2305 C CA . THR A 1 278 ? -13.405 5.822 -5.195 1.00 74.94 278 THR A CA 1
ATOM 2306 C C . THR A 1 278 ? -12.161 4.961 -4.983 1.00 74.94 278 THR A C 1
ATOM 2308 O O . THR A 1 278 ? -11.507 4.589 -5.957 1.00 74.94 278 THR A O 1
ATOM 2311 N N . MET A 1 279 ? -11.861 4.576 -3.738 1.00 76.44 279 MET A N 1
ATOM 2312 C CA . MET A 1 279 ? -10.748 3.669 -3.430 1.00 76.44 279 MET A CA 1
ATOM 2313 C C . MET A 1 279 ? -10.948 2.296 -4.059 1.00 76.44 279 MET A C 1
ATOM 2315 O O . MET A 1 279 ? -10.045 1.796 -4.728 1.00 76.44 279 MET A O 1
ATOM 2319 N N . GLN A 1 280 ? -12.146 1.726 -3.922 1.00 76.81 280 GLN A N 1
ATOM 2320 C CA . GLN A 1 280 ? -12.491 0.471 -4.582 1.00 76.81 280 GLN A CA 1
ATOM 2321 C C . GLN A 1 280 ? -12.317 0.600 -6.097 1.00 76.81 280 GLN A C 1
ATOM 2323 O O . GLN A 1 280 ? -11.592 -0.188 -6.696 1.00 76.81 280 GLN A O 1
ATOM 2328 N N . LYS A 1 281 ? -12.902 1.627 -6.726 1.00 78.94 281 LYS A N 1
ATOM 2329 C CA . LYS A 1 281 ? -12.779 1.863 -8.172 1.00 78.94 281 LYS A CA 1
ATOM 2330 C C . LYS A 1 281 ? -11.321 2.017 -8.616 1.00 78.94 281 LYS A C 1
ATOM 2332 O O . LYS A 1 281 ? -10.969 1.502 -9.671 1.00 78.94 281 LYS A O 1
ATOM 2337 N N . SER A 1 282 ? -10.474 2.683 -7.831 1.00 74.38 282 SER A N 1
ATOM 2338 C CA . SER A 1 282 ? -9.035 2.799 -8.106 1.00 74.38 282 SER A CA 1
ATOM 2339 C C . SER A 1 282 ? -8.345 1.427 -8.105 1.00 74.38 282 SER A C 1
ATOM 2341 O O . SER A 1 282 ? -7.631 1.100 -9.052 1.00 74.38 282 SER A O 1
ATOM 2343 N N . ILE A 1 283 ? -8.631 0.580 -7.108 1.00 75.19 283 ILE A N 1
ATOM 2344 C CA . ILE A 1 283 ? -8.123 -0.802 -7.042 1.00 75.19 283 ILE A CA 1
ATOM 2345 C C . ILE A 1 283 ? -8.617 -1.609 -8.250 1.00 75.19 283 ILE A C 1
ATOM 2347 O O . ILE A 1 283 ? -7.808 -2.198 -8.965 1.00 75.19 283 ILE A O 1
ATOM 2351 N N . TRP A 1 284 ? -9.913 -1.560 -8.563 1.00 74.69 284 TRP A N 1
ATOM 2352 C CA . TRP A 1 284 ? -10.490 -2.243 -9.725 1.00 74.69 284 TRP A CA 1
ATOM 2353 C C . TRP A 1 284 ? -9.844 -1.815 -11.044 1.00 74.69 284 TRP A C 1
ATOM 2355 O O . TRP A 1 284 ? -9.488 -2.667 -11.855 1.00 74.69 284 TRP A O 1
ATOM 2365 N N . LYS A 1 285 ? -9.633 -0.509 -11.248 1.00 73.06 285 LYS A N 1
ATOM 2366 C CA . LYS A 1 285 ? -8.976 0.012 -12.454 1.00 73.06 285 LYS A CA 1
ATOM 2367 C C . LYS A 1 285 ? -7.508 -0.413 -12.566 1.00 73.06 285 LYS A C 1
ATOM 2369 O O . LYS A 1 285 ? -7.003 -0.475 -13.680 1.00 73.06 285 LYS A O 1
ATOM 2374 N N . SER A 1 286 ? -6.825 -0.716 -11.458 1.00 70.31 286 SER A N 1
ATOM 2375 C CA . SER A 1 286 ? -5.450 -1.238 -11.504 1.00 70.31 286 SER A CA 1
ATOM 2376 C C . SER A 1 286 ? -5.357 -2.710 -11.923 1.00 70.31 286 SER A C 1
ATOM 2378 O O . SER A 1 286 ? -4.290 -3.135 -12.362 1.00 70.31 286 SER A O 1
ATOM 2380 N N . ARG A 1 287 ? -6.456 -3.482 -11.862 1.00 74.06 287 ARG A N 1
ATOM 2381 C CA . ARG A 1 287 ? -6.438 -4.924 -12.164 1.00 74.06 287 ARG A CA 1
ATOM 2382 C C . ARG A 1 287 ? -6.030 -5.248 -13.611 1.00 74.06 287 ARG A C 1
ATOM 2384 O O . ARG A 1 287 ? -5.113 -6.051 -13.756 1.00 74.06 287 ARG A O 1
ATOM 2391 N N . PRO A 1 288 ? -6.574 -4.591 -14.660 1.00 72.12 288 PRO A N 1
ATOM 2392 C CA . PRO A 1 288 ? -6.149 -4.840 -16.042 1.00 72.12 288 PRO A CA 1
ATOM 2393 C C . PRO A 1 288 ? -4.677 -4.499 -16.301 1.00 72.12 288 PRO A C 1
ATOM 2395 O O . PRO A 1 288 ? -4.036 -5.110 -17.151 1.00 72.12 288 PRO A O 1
ATOM 2398 N N . LEU A 1 289 ? -4.100 -3.544 -15.556 1.00 67.44 289 LEU A N 1
ATOM 2399 C CA . LEU A 1 289 ? -2.670 -3.247 -15.674 1.00 67.44 289 LEU A CA 1
ATOM 2400 C C . LEU A 1 289 ? -1.793 -4.388 -15.144 1.00 67.44 289 LEU A C 1
ATOM 2402 O O . LEU A 1 289 ? -0.659 -4.525 -15.592 1.00 67.44 289 LEU A O 1
ATOM 2406 N N . ARG A 1 290 ? -2.299 -5.237 -14.243 1.00 69.19 290 ARG A N 1
ATOM 2407 C CA . ARG A 1 290 ? -1.587 -6.453 -13.819 1.00 69.19 290 ARG A CA 1
ATOM 2408 C C . ARG A 1 290 ? -1.543 -7.491 -14.932 1.00 69.19 290 ARG A C 1
ATOM 2410 O O . ARG A 1 290 ? -0.507 -8.120 -15.125 1.00 69.19 290 ARG A O 1
ATOM 2417 N N . ASP A 1 291 ? -2.619 -7.613 -15.705 1.00 69.81 291 ASP A N 1
ATOM 2418 C CA . ASP A 1 291 ? -2.639 -8.487 -16.881 1.00 69.81 291 ASP A CA 1
ATOM 2419 C C . ASP A 1 291 ? -1.614 -8.006 -17.916 1.00 69.81 291 ASP A C 1
ATOM 2421 O O . ASP A 1 291 ? -0.882 -8.810 -18.491 1.00 69.81 291 ASP A O 1
ATOM 2425 N N . LEU A 1 292 ? -1.457 -6.683 -18.066 1.00 72.94 292 LEU A N 1
ATOM 2426 C CA . LEU A 1 292 ? -0.365 -6.109 -18.856 1.00 72.94 292 LEU A CA 1
ATOM 2427 C C . LEU A 1 292 ? 1.009 -6.473 -18.275 1.00 72.94 292 LEU A C 1
ATOM 2429 O O . LEU A 1 292 ? 1.899 -6.823 -19.046 1.00 72.94 292 LEU A O 1
ATOM 2433 N N . ASN A 1 293 ? 1.204 -6.455 -16.949 1.00 74.06 293 ASN A N 1
ATOM 2434 C CA . ASN A 1 293 ? 2.463 -6.927 -16.357 1.00 74.06 293 ASN A CA 1
ATOM 2435 C C . ASN A 1 293 ? 2.774 -8.371 -16.740 1.00 74.06 293 ASN A C 1
ATOM 2437 O O . ASN A 1 293 ? 3.911 -8.680 -17.080 1.00 74.06 293 ASN A O 1
ATOM 2441 N N . ARG A 1 294 ? 1.761 -9.241 -16.676 1.00 70.81 294 ARG A N 1
ATOM 2442 C CA . ARG A 1 294 ? 1.885 -10.669 -16.973 1.00 70.81 294 ARG A CA 1
ATOM 2443 C C . ARG A 1 294 ? 2.260 -10.909 -18.434 1.00 70.81 294 ARG A C 1
ATOM 2445 O O . ARG A 1 294 ? 3.082 -11.773 -18.714 1.00 70.81 294 ARG A O 1
ATOM 2452 N N . VAL A 1 295 ? 1.687 -10.133 -19.354 1.00 70.75 295 VAL A N 1
ATOM 2453 C CA . VAL A 1 295 ? 1.963 -10.242 -20.796 1.00 70.75 295 VAL A CA 1
ATOM 2454 C C . VAL A 1 295 ? 3.319 -9.637 -21.162 1.00 70.75 295 VAL A C 1
ATOM 2456 O O . VAL A 1 295 ? 4.085 -10.236 -21.912 1.00 70.75 295 VAL A O 1
ATOM 2459 N N . PHE A 1 296 ? 3.625 -8.448 -20.641 1.00 73.19 296 PHE A N 1
ATOM 2460 C CA . PHE A 1 296 ? 4.801 -7.673 -21.050 1.00 73.19 296 PHE A CA 1
ATOM 2461 C C . PHE A 1 296 ? 6.027 -7.876 -20.154 1.00 73.19 296 PHE A C 1
ATOM 2463 O O . PHE A 1 296 ? 7.095 -7.357 -20.471 1.00 73.19 296 PHE A O 1
ATOM 2470 N N . ASN A 1 297 ? 5.892 -8.627 -19.058 1.00 74.19 297 ASN A N 1
ATOM 2471 C CA . ASN A 1 297 ? 6.963 -8.952 -18.117 1.00 74.19 297 ASN A CA 1
ATOM 2472 C C . ASN A 1 297 ? 7.738 -7.705 -17.633 1.00 74.19 297 ASN A C 1
ATOM 2474 O O . ASN A 1 297 ? 8.971 -7.685 -17.583 1.00 74.19 297 ASN A O 1
ATOM 2478 N N . VAL A 1 298 ? 6.996 -6.628 -17.341 1.00 77.00 298 VAL A N 1
ATOM 2479 C CA . VAL A 1 298 ? 7.569 -5.308 -17.023 1.00 77.00 298 VAL A CA 1
ATOM 2480 C C . VAL A 1 298 ? 8.176 -5.302 -15.624 1.00 77.00 298 VAL A C 1
ATOM 2482 O O . VAL A 1 298 ? 9.282 -4.801 -15.445 1.00 77.00 298 VAL A O 1
ATOM 2485 N N . VAL A 1 299 ? 7.472 -5.853 -14.636 1.00 78.25 299 VAL A N 1
ATOM 2486 C CA . VAL A 1 299 ? 7.892 -5.936 -13.232 1.00 78.25 299 VAL A CA 1
ATOM 2487 C C . VAL A 1 299 ? 8.112 -7.400 -12.863 1.00 78.25 299 VAL A C 1
ATOM 2489 O O . VAL A 1 299 ? 7.152 -8.164 -12.833 1.00 78.25 299 VAL A O 1
ATOM 2492 N N . LYS A 1 300 ? 9.356 -7.763 -12.540 1.00 82.25 300 LYS A N 1
ATOM 2493 C CA . LYS A 1 300 ? 9.879 -9.111 -12.261 1.00 82.25 300 LYS A CA 1
ATOM 2494 C C . LYS A 1 300 ? 10.161 -9.321 -10.775 1.00 82.25 300 LYS A C 1
ATOM 2496 O O . LYS A 1 300 ? 11.304 -9.514 -10.360 1.00 82.25 300 LYS A O 1
ATOM 2501 N N . VAL A 1 301 ? 9.120 -9.249 -9.955 1.00 84.06 301 VAL A N 1
ATOM 2502 C CA . VAL A 1 301 ? 9.227 -9.455 -8.501 1.00 84.06 301 VAL A CA 1
ATOM 2503 C C . VAL A 1 301 ? 8.389 -10.656 -8.100 1.00 84.06 301 VAL A C 1
ATOM 2505 O O . VAL A 1 301 ? 7.249 -10.764 -8.532 1.00 84.06 301 VAL A O 1
ATOM 2508 N N . GLY A 1 302 ? 8.940 -11.544 -7.280 1.00 85.25 302 GLY A N 1
ATOM 2509 C CA . GLY A 1 302 ? 8.228 -12.663 -6.664 1.00 85.25 302 GLY A CA 1
ATOM 2510 C C . GLY A 1 302 ? 8.181 -12.500 -5.148 1.00 85.25 302 GLY A C 1
ATOM 2511 O O . GLY A 1 302 ? 9.053 -11.849 -4.571 1.00 85.25 302 GLY A O 1
ATOM 2512 N N . PHE A 1 303 ? 7.183 -13.099 -4.501 1.00 89.38 303 PHE A N 1
ATOM 2513 C CA . PHE A 1 303 ? 7.007 -13.038 -3.049 1.00 89.38 303 PHE A CA 1
ATOM 2514 C C . PHE A 1 303 ? 6.829 -14.437 -2.467 1.00 89.38 303 PHE A C 1
ATOM 2516 O O . PHE A 1 303 ? 6.160 -15.267 -3.077 1.00 89.38 303 PHE A O 1
ATOM 2523 N N . SER A 1 304 ? 7.342 -14.688 -1.259 1.00 92.00 304 SER A N 1
ATOM 2524 C CA . SER A 1 304 ? 7.086 -15.968 -0.574 1.00 92.00 304 SER A CA 1
ATOM 2525 C C . SER A 1 304 ? 5.627 -16.170 -0.158 1.00 92.00 304 SER A C 1
ATOM 2527 O O . SER A 1 304 ? 5.204 -17.307 0.013 1.00 92.00 304 SER A O 1
ATOM 2529 N N . HIS A 1 305 ? 4.853 -15.086 -0.024 1.00 91.25 305 HIS A N 1
ATOM 2530 C CA . HIS A 1 305 ? 3.417 -15.114 0.281 1.00 91.25 305 HIS A CA 1
ATOM 2531 C C . HI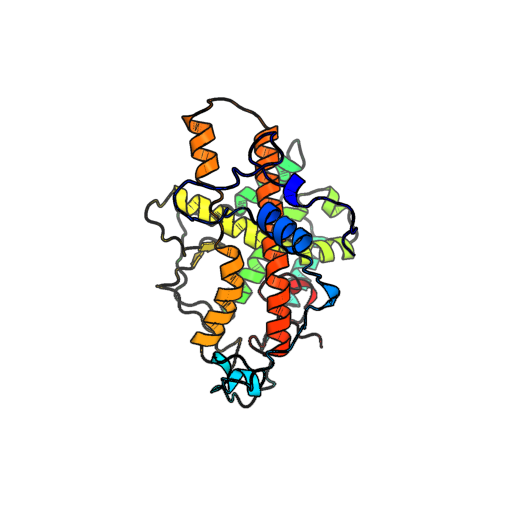S A 1 305 ? 2.654 -14.205 -0.695 1.00 91.25 305 HIS A C 1
ATOM 2533 O O . HIS A 1 305 ? 2.326 -13.064 -0.352 1.00 91.25 305 HIS A O 1
ATOM 2539 N N . PRO A 1 306 ? 2.387 -14.668 -1.928 1.00 88.12 306 PRO A N 1
ATOM 2540 C CA . PRO A 1 306 ? 1.772 -13.844 -2.967 1.00 88.12 306 PRO A CA 1
ATOM 2541 C C . PRO A 1 306 ? 0.362 -13.369 -2.596 1.00 88.12 306 PRO A C 1
ATOM 2543 O O . PRO A 1 306 ? -0.013 -12.261 -2.983 1.00 88.12 306 PRO A O 1
ATOM 2546 N N . GLN A 1 307 ? -0.379 -14.121 -1.765 1.00 87.94 307 GLN A N 1
ATOM 2547 C CA . GLN A 1 307 ? -1.723 -13.725 -1.323 1.00 87.94 307 GLN A CA 1
ATOM 2548 C C . GLN A 1 307 ? -1.755 -12.379 -0.582 1.00 87.94 307 GLN A C 1
ATOM 2550 O O . GLN A 1 307 ? -2.774 -11.696 -0.568 1.00 87.94 307 GLN A O 1
ATOM 2555 N N . MET A 1 308 ? -0.636 -11.962 0.019 1.00 89.38 308 MET A N 1
ATOM 2556 C CA . MET A 1 308 ? -0.523 -10.659 0.675 1.00 89.38 308 MET A CA 1
ATOM 2557 C C . MET A 1 308 ? -0.565 -9.503 -0.338 1.00 89.38 308 MET A C 1
ATOM 2559 O O . MET A 1 308 ? -0.951 -8.390 0.011 1.00 89.38 308 MET A O 1
ATOM 2563 N N . PHE A 1 309 ? -0.188 -9.740 -1.594 1.00 86.06 309 PHE A N 1
ATOM 2564 C CA . PHE A 1 309 ? 0.005 -8.693 -2.596 1.00 86.06 309 PHE A CA 1
ATOM 2565 C C . PHE A 1 309 ? -1.025 -8.710 -3.724 1.00 86.06 309 PHE A C 1
ATOM 2567 O O . PHE A 1 309 ? -0.966 -7.804 -4.547 1.00 86.06 309 PHE A O 1
ATOM 2574 N N . GLU A 1 310 ? -1.960 -9.663 -3.754 1.00 78.38 310 GLU A N 1
ATOM 2575 C CA . GLU A 1 310 ? -2.897 -9.929 -4.861 1.00 78.38 310 GLU A CA 1
ATOM 2576 C C . GLU A 1 310 ? -3.619 -8.672 -5.396 1.00 78.38 310 GLU A C 1
ATOM 2578 O O . GLU A 1 310 ? -3.624 -8.416 -6.600 1.00 78.38 310 GLU A O 1
ATOM 2583 N N . ASP A 1 311 ? -4.135 -7.812 -4.512 1.00 72.56 311 ASP A N 1
ATOM 2584 C CA . ASP A 1 311 ? -4.811 -6.550 -4.869 1.00 72.56 311 ASP A CA 1
ATOM 2585 C C . ASP A 1 311 ? -3.974 -5.282 -4.624 1.00 72.56 311 ASP A C 1
ATOM 2587 O O . ASP A 1 311 ? -4.456 -4.147 -4.713 1.00 72.56 311 ASP A O 1
ATOM 2591 N N . SER A 1 312 ? -2.676 -5.456 -4.383 1.00 72.56 312 SER A N 1
ATOM 2592 C CA . SER A 1 312 ? -1.737 -4.344 -4.283 1.00 72.56 312 SER A CA 1
ATOM 2593 C C . SER A 1 312 ? -1.251 -3.891 -5.667 1.00 72.56 312 SER A C 1
ATOM 2595 O O . SER A 1 312 ? -1.192 -4.670 -6.619 1.00 72.56 312 SER A O 1
ATOM 2597 N N . ALA A 1 313 ? -0.797 -2.637 -5.765 1.00 61.41 313 ALA A N 1
ATOM 2598 C CA . ALA A 1 313 ? -0.110 -2.130 -6.961 1.00 61.41 313 ALA A CA 1
ATOM 2599 C C . ALA A 1 313 ? 1.208 -2.880 -7.263 1.00 61.41 313 ALA A C 1
ATOM 2601 O O . ALA A 1 313 ? 1.804 -2.699 -8.318 1.00 61.41 313 ALA A O 1
ATOM 2602 N N . PHE A 1 314 ? 1.664 -3.727 -6.338 1.00 59.22 314 PHE A N 1
ATOM 2603 C CA . PHE A 1 314 ? 2.903 -4.490 -6.428 1.00 59.22 314 PHE A CA 1
ATOM 2604 C C . PHE A 1 314 ? 2.672 -5.946 -6.851 1.00 59.22 314 PHE A C 1
ATOM 2606 O O . PHE A 1 314 ? 3.634 -6.704 -6.940 1.00 59.22 314 PHE A O 1
ATOM 2613 N N . CYS A 1 315 ? 1.420 -6.347 -7.114 1.00 57.22 315 CYS A N 1
ATOM 2614 C CA . CYS A 1 315 ? 1.108 -7.666 -7.649 1.00 57.22 315 CYS A CA 1
ATOM 2615 C C . CYS A 1 315 ? 1.679 -7.805 -9.064 1.00 57.22 315 CYS A C 1
ATOM 2617 O O . CYS A 1 315 ? 1.268 -7.101 -9.989 1.00 57.22 315 CYS A O 1
ATOM 2619 N N . THR A 1 316 ? 2.621 -8.722 -9.234 1.00 52.59 316 THR A N 1
ATOM 2620 C CA . THR A 1 316 ? 3.310 -8.975 -10.504 1.00 52.59 316 THR A CA 1
ATOM 2621 C C . THR A 1 316 ? 2.715 -10.130 -11.305 1.00 52.59 316 THR A C 1
ATOM 2623 O O . THR A 1 316 ? 3.113 -10.321 -12.451 1.00 52.59 316 THR A O 1
ATOM 2626 N N . GLY A 1 317 ? 1.741 -10.863 -10.756 1.00 41.88 317 GLY A N 1
ATOM 2627 C CA . GLY A 1 317 ? 1.070 -11.970 -11.446 1.00 41.88 317 GLY A CA 1
ATOM 2628 C C . GLY A 1 317 ? 1.939 -13.215 -11.666 1.00 41.88 317 GLY A C 1
ATOM 2629 O O . GLY A 1 317 ? 1.550 -14.076 -12.450 1.00 41.88 317 GLY A O 1
ATOM 2630 N N . PHE A 1 318 ? 3.099 -13.316 -11.006 1.00 39.34 318 PHE A N 1
ATOM 2631 C CA . PHE A 1 318 ? 3.878 -14.554 -10.962 1.00 39.34 318 PHE A CA 1
ATOM 2632 C C . PHE A 1 318 ? 3.314 -15.460 -9.872 1.00 39.34 318 PHE A C 1
ATOM 2634 O O . PHE A 1 318 ? 3.587 -15.275 -8.686 1.00 39.34 318 PHE A O 1
ATOM 2641 N N . GLU A 1 319 ? 2.498 -16.415 -10.293 1.00 35.72 319 GLU A N 1
ATOM 2642 C CA . GLU A 1 319 ? 2.190 -17.614 -9.519 1.00 35.72 319 GLU A CA 1
ATOM 2643 C C . GLU A 1 319 ? 3.235 -18.671 -9.901 1.00 35.72 319 GLU A C 1
ATOM 2645 O O . GLU A 1 319 ? 3.569 -18.796 -11.083 1.00 35.72 319 GLU A O 1
ATOM 2650 N N . ASN A 1 320 ? 3.811 -19.342 -8.898 1.00 33.16 320 ASN A N 1
ATOM 2651 C CA . ASN A 1 320 ? 4.740 -20.457 -9.109 1.00 33.16 320 ASN A CA 1
ATOM 2652 C C . ASN A 1 320 ? 4.068 -21.619 -9.838 1.00 33.16 320 ASN A C 1
ATOM 2654 O O . ASN A 1 320 ? 2.905 -21.922 -9.483 1.00 33.16 320 ASN A O 1
#

Sequence (320 aa):
MVDSNQNPASDCEDNNDTSCPHEKSDGSSCLCRPCRLWKCLKFGMTTRKFQYGRDQLIPTSPPSYLGRPEFLMFCDPRPSNLITFIDVHKLISEASRLLNSGCESPLIAETQLEKLSLGFNFLKLDSENLKFFRKFGRVEFIDVVEYYFISVIKWIMRFDKFQLLERDVQMKLLNSIWHVFMKFHTCSSTATFRRVYKNSKPYQKFFRNVCMDKDRASFDTTWISDLPKEYVSMYIKSQRVLEDEQVLSEDLHFYYTEKMRNSRYAKRLAELLKVNNTMQKSIWKSRPLRDLNRVFNVVKVGFSHPQMFEDSAFCTGFEN

Secondary structure (DSSP, 8-state):
---TT--GGGG--STT-S---S--TT-PPP--HHHHHHHHHHTT--GGG---S------SSHHHHHTS-GGGSS---------EEE--HHHHHHHHHHHHH--SSPPP-SSHHHHHHHHHGGGS--SSS-EE-SEESHHHHHHHHHHHHHHHHHHHTTSHHHHTS-HHHHHHHHHHHHHHHHHHHHHHHHHHHHHH-TT--TT-EEETTEEE-TTTPEE--TTT-SS-HHHHHHHHHHHHHTS-----SHHHHHHHHTS-----HHHHHHHHHHHHHHHHHHHHHHHHHHHHHHHHT---EEES-GGGTTTSTT------

Radius of gyration: 26.66 Å; chains: 1; bounding box: 60×50×72 Å

InterPro domains:
  IPR000536 Nuclear hormone receptor, ligand-binding domain [PF00104] (127-239)
  IPR000536 Nuclear hormone receptor, ligand-binding domain [PF00104] (246-296)
  IPR000536 Nuclear hormone receptor, ligand-binding domain [PS51843] (104-312)
  IPR000536 Nuclear hormone receptor, ligand-binding domain [SM00430] (143-283)
  IPR035500 Nuclear hormone receptor-like domain superfamily [SSF48508] (101-311)
  IPR051152 Caenorhabditis elegans Orphan Nuclear Receptors [PTHR45680] (12-241)